Protein AF-A0AAU9JVS0-F1 (afdb_monomer)

pLDDT: mean 77.73, std 15.96, range [27.8, 97.31]

Mean predicted aligned error: 10.56 Å

Structure (mmCIF, N/CA/C/O backbone):
data_AF-A0AAU9JVS0-F1
#
_entry.id   AF-A0AAU9JVS0-F1
#
loop_
_atom_site.group_PDB
_atom_site.id
_atom_site.type_symbol
_atom_site.label_atom_id
_atom_site.label_alt_id
_atom_site.label_comp_id
_atom_site.label_asym_id
_atom_site.label_entity_id
_atom_site.label_seq_id
_atom_site.pdbx_PDB_ins_code
_atom_site.Cartn_x
_atom_site.Cartn_y
_atom_site.Cartn_z
_atom_site.occupancy
_atom_site.B_iso_or_equiv
_atom_site.auth_seq_id
_atom_site.auth_comp_id
_atom_site.auth_asym_id
_atom_site.auth_atom_id
_atom_site.pdbx_PDB_model_num
ATOM 1 N N . MET A 1 1 ? 2.902 -12.114 25.768 1.00 33.09 1 MET A N 1
ATOM 2 C CA . MET A 1 1 ? 1.489 -11.814 25.459 1.00 33.09 1 MET A CA 1
ATOM 3 C C . MET A 1 1 ? 1.251 -12.222 24.023 1.00 33.09 1 MET A C 1
ATOM 5 O O . MET A 1 1 ? 1.923 -11.705 23.144 1.00 33.09 1 MET A O 1
ATOM 9 N N . SER A 1 2 ? 0.411 -13.228 23.808 1.00 27.80 2 SER A N 1
ATOM 10 C CA . SER A 1 2 ? 0.030 -13.707 22.481 1.00 27.80 2 SER A CA 1
ATOM 11 C C . SER A 1 2 ? -0.816 -12.641 21.791 1.00 27.80 2 SER A C 1
ATOM 13 O O . SER A 1 2 ? -1.901 -12.314 22.269 1.00 27.80 2 SER A O 1
ATOM 15 N N . VAL A 1 3 ? -0.310 -12.074 20.698 1.00 36.66 3 VAL A N 1
ATOM 16 C CA . VAL A 1 3 ? -1.108 -11.210 19.829 1.00 36.66 3 VAL A CA 1
ATOM 17 C C . VAL A 1 3 ? -2.131 -12.117 19.152 1.00 36.66 3 VAL A C 1
ATOM 19 O O . VAL A 1 3 ? -1.759 -13.065 18.459 1.00 36.66 3 VAL A O 1
ATOM 22 N N . ASN A 1 4 ? -3.412 -11.899 19.448 1.00 38.16 4 ASN A N 1
ATOM 23 C CA . ASN A 1 4 ? -4.501 -12.647 18.834 1.00 38.16 4 ASN A CA 1
ATOM 24 C C . ASN A 1 4 ? -4.453 -12.404 17.327 1.00 38.16 4 ASN A C 1
ATOM 26 O O . ASN A 1 4 ? -4.648 -11.277 16.876 1.00 38.16 4 ASN A O 1
ATOM 30 N N . PHE A 1 5 ? -4.180 -13.465 16.568 1.00 41.88 5 PHE A N 1
ATOM 31 C CA . PHE A 1 5 ? -4.333 -13.469 15.122 1.00 41.88 5 PHE A CA 1
ATOM 32 C C . PHE A 1 5 ? -5.746 -12.992 14.792 1.00 41.88 5 PHE A C 1
ATOM 34 O O . PHE A 1 5 ? -6.724 -13.593 15.239 1.00 41.88 5 PHE A O 1
ATOM 41 N N . VAL A 1 6 ? -5.844 -11.895 14.040 1.00 46.47 6 VAL A N 1
ATOM 42 C CA . VAL A 1 6 ? -7.119 -11.430 13.494 1.00 46.47 6 VAL A CA 1
ATOM 43 C C . VAL A 1 6 ? -7.736 -12.576 12.682 1.00 46.47 6 VAL A C 1
ATOM 45 O O . VAL A 1 6 ? -7.073 -13.192 11.847 1.00 46.47 6 VAL A O 1
ATOM 48 N N . ASP A 1 7 ? -8.980 -12.883 13.046 1.00 46.09 7 ASP A N 1
ATOM 49 C CA . ASP A 1 7 ? -9.812 -14.022 12.659 1.00 46.09 7 ASP A CA 1
ATOM 50 C C . ASP A 1 7 ? -9.890 -14.237 11.131 1.00 46.09 7 ASP A C 1
ATOM 52 O O . ASP A 1 7 ? -9.731 -13.310 10.340 1.00 46.09 7 ASP A O 1
ATOM 56 N N . LYS A 1 8 ? -10.202 -15.465 10.697 1.00 40.47 8 LYS A N 1
ATOM 57 C CA . LYS A 1 8 ? -10.473 -15.828 9.292 1.00 40.47 8 LYS A CA 1
ATOM 58 C C . LYS A 1 8 ? -11.662 -15.064 8.681 1.00 40.47 8 LYS A C 1
ATOM 60 O O . LYS A 1 8 ? -11.787 -15.058 7.461 1.00 40.47 8 LYS A O 1
ATOM 65 N N . ASN A 1 9 ? -12.471 -14.392 9.504 1.00 50.53 9 ASN A N 1
ATOM 66 C CA . ASN A 1 9 ? -13.517 -13.437 9.108 1.00 50.53 9 ASN A CA 1
ATOM 67 C C . ASN A 1 9 ? -13.119 -11.967 9.376 1.00 50.53 9 ASN A C 1
ATOM 69 O O . ASN A 1 9 ? -13.992 -11.143 9.622 1.00 50.53 9 ASN A O 1
ATOM 73 N N . GLY A 1 10 ? -11.813 -11.678 9.417 1.00 63.66 10 GLY A N 1
ATOM 74 C CA . GLY A 1 10 ? -11.197 -10.480 9.995 1.00 63.66 10 GLY A CA 1
ATOM 75 C C . GLY A 1 10 ? -11.800 -9.130 9.609 1.00 63.66 10 GLY A C 1
ATOM 76 O O . GLY A 1 10 ? -12.460 -8.988 8.584 1.00 63.66 10 GLY A O 1
ATOM 77 N N . MET A 1 11 ? -11.521 -8.123 10.442 1.00 75.00 11 MET A N 1
ATOM 78 C CA . MET A 1 11 ? -11.974 -6.748 10.224 1.00 75.00 11 MET A CA 1
ATOM 79 C C . MET A 1 11 ? -11.565 -6.235 8.833 1.00 75.00 11 MET A C 1
ATOM 81 O O . MET A 1 11 ? -10.453 -6.507 8.361 1.00 75.00 11 MET A O 1
ATOM 85 N N . ASN A 1 12 ? -12.460 -5.492 8.185 1.00 77.56 12 ASN A N 1
ATOM 86 C CA . ASN A 1 12 ? -12.179 -4.772 6.943 1.00 77.56 1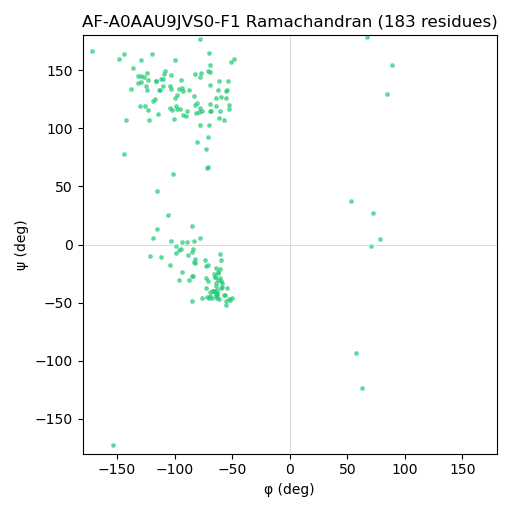2 ASN A CA 1
ATOM 87 C C . ASN A 1 12 ? -11.395 -3.468 7.215 1.00 77.56 12 ASN A C 1
ATOM 89 O O . ASN A 1 12 ? -11.109 -3.131 8.366 1.00 77.56 12 ASN A O 1
ATOM 93 N N . HIS A 1 13 ? -11.004 -2.740 6.163 1.00 78.94 13 HIS A N 1
ATOM 94 C CA . HIS A 1 13 ? -10.170 -1.543 6.321 1.00 78.94 13 HIS A CA 1
ATOM 95 C C . HIS A 1 13 ? -10.880 -0.443 7.117 1.00 78.94 13 HIS A C 1
ATOM 97 O O . HIS A 1 13 ? -10.249 0.114 8.013 1.00 78.94 13 HIS A O 1
ATOM 103 N N . ILE A 1 14 ? -12.164 -0.163 6.855 1.00 80.75 14 ILE A N 1
ATOM 104 C CA . ILE A 1 14 ? -12.955 0.782 7.665 1.00 80.75 14 ILE A CA 1
ATOM 105 C C . ILE A 1 14 ? -12.945 0.392 9.138 1.00 80.75 14 ILE A C 1
ATOM 107 O O . ILE A 1 14 ? -12.588 1.220 9.969 1.00 80.75 14 ILE A O 1
ATOM 111 N N . GLU A 1 15 ? -13.272 -0.855 9.473 1.00 84.62 15 GLU A N 1
ATOM 112 C CA . GLU A 1 15 ? -13.327 -1.309 10.868 1.00 84.62 15 GLU A CA 1
ATOM 113 C C . GLU A 1 15 ? -11.965 -1.149 11.562 1.00 84.62 15 GLU A C 1
ATOM 115 O O . GLU A 1 15 ? -11.883 -0.753 12.727 1.00 84.62 15 GLU A O 1
ATOM 120 N N . ILE A 1 16 ? -10.872 -1.399 10.833 1.00 87.56 16 ILE A N 1
ATOM 121 C CA . ILE A 1 16 ? -9.511 -1.194 11.337 1.00 87.56 16 ILE A CA 1
ATOM 122 C C . ILE A 1 16 ? -9.204 0.298 11.512 1.00 87.56 16 ILE A C 1
ATOM 124 O O . ILE A 1 16 ? -8.651 0.673 12.544 1.00 87.56 16 ILE A O 1
ATOM 128 N N . ILE A 1 17 ? -9.565 1.160 10.558 1.00 87.25 17 ILE A N 1
ATOM 129 C CA . ILE A 1 17 ? -9.366 2.616 10.654 1.00 87.25 17 ILE A CA 1
ATOM 130 C C . ILE A 1 17 ? -10.173 3.190 11.822 1.00 87.25 17 ILE A C 1
ATOM 132 O O . ILE A 1 17 ? -9.632 3.940 12.633 1.00 87.25 17 ILE A O 1
ATOM 136 N N . GLU A 1 18 ? -11.439 2.803 11.967 1.00 88.19 18 GLU A N 1
ATOM 137 C CA . GLU A 1 18 ? -12.287 3.199 13.094 1.00 88.19 18 GLU A CA 1
ATOM 138 C C . GLU A 1 18 ? -11.656 2.791 14.425 1.00 88.19 18 GLU A C 1
ATOM 140 O O . GLU A 1 18 ? -11.601 3.591 15.363 1.00 88.19 18 GLU A O 1
ATOM 145 N N . LYS A 1 19 ? -11.109 1.573 14.500 1.00 91.44 19 LYS A N 1
ATOM 146 C CA . LYS A 1 19 ? -10.379 1.094 15.675 1.00 91.44 19 LYS A CA 1
ATOM 147 C C . LYS A 1 19 ? -9.105 1.906 15.930 1.00 91.44 19 LYS A C 1
ATOM 149 O O . LYS A 1 19 ? -8.868 2.291 17.074 1.00 91.44 19 LYS A O 1
ATOM 154 N N . ILE A 1 20 ? -8.316 2.210 14.895 1.00 92.12 20 ILE A N 1
ATOM 155 C CA . ILE A 1 20 ? -7.115 3.059 14.987 1.00 92.12 20 ILE A CA 1
ATOM 156 C C . ILE A 1 20 ? -7.461 4.417 15.594 1.00 92.12 20 ILE A C 1
ATOM 158 O O . ILE A 1 20 ? -6.794 4.850 16.533 1.00 92.12 20 ILE A O 1
ATOM 162 N N . LEU A 1 21 ? -8.517 5.061 15.098 1.00 91.44 21 LEU A N 1
ATOM 163 C CA . LEU A 1 21 ? -8.958 6.372 15.569 1.00 91.44 21 LEU A CA 1
ATOM 164 C C . LEU A 1 21 ? -9.499 6.308 17.002 1.00 91.44 21 LEU A C 1
ATOM 166 O O . LEU A 1 21 ? -9.124 7.125 17.841 1.00 91.44 21 LEU A O 1
ATOM 170 N N . LYS A 1 22 ? -10.348 5.318 17.299 1.00 94.94 22 LYS A N 1
ATOM 171 C CA . LYS A 1 22 ? -10.998 5.155 18.607 1.00 94.94 22 LYS A CA 1
ATOM 172 C C . LYS A 1 22 ? -10.012 4.809 19.720 1.00 94.94 22 LYS A C 1
ATOM 174 O O . LYS A 1 22 ? -10.155 5.297 20.837 1.00 94.94 22 LYS A O 1
ATOM 179 N N . GLU A 1 23 ? -9.041 3.949 19.432 1.00 95.62 23 GLU A N 1
ATOM 180 C CA . GLU A 1 23 ? -8.084 3.429 20.417 1.00 95.62 23 GLU A CA 1
ATOM 181 C C . GLU A 1 23 ? -6.698 4.090 20.308 1.00 95.62 23 GLU A C 1
ATOM 183 O O . GLU A 1 23 ? -5.785 3.732 21.050 1.00 95.62 23 GLU A O 1
ATOM 188 N N . ASN A 1 24 ? -6.536 5.077 19.417 1.00 94.38 24 ASN A N 1
ATOM 189 C CA . ASN A 1 24 ? -5.280 5.790 19.154 1.00 94.38 24 ASN A CA 1
ATOM 190 C C . ASN A 1 24 ? -4.099 4.847 18.829 1.00 94.38 24 ASN A C 1
ATOM 192 O O . ASN A 1 24 ? -2.953 5.078 19.234 1.00 94.38 24 ASN A O 1
ATOM 196 N N . LEU A 1 25 ? -4.385 3.767 18.097 1.00 96.19 25 LEU A N 1
ATOM 197 C CA . LEU A 1 25 ? -3.404 2.738 17.749 1.00 96.19 25 LEU A CA 1
ATOM 198 C C . LEU A 1 25 ? -2.397 3.275 16.729 1.00 96.19 25 LEU A C 1
ATOM 200 O O . LEU A 1 25 ? -2.717 4.126 15.902 1.00 96.19 25 LEU A O 1
ATOM 204 N N . LYS A 1 26 ? -1.162 2.769 16.769 1.00 97.31 26 LYS A N 1
ATOM 205 C CA . LYS A 1 26 ? -0.111 3.126 15.800 1.00 97.31 26 LYS A CA 1
ATOM 206 C C . LYS A 1 26 ? 0.026 2.029 14.761 1.00 97.31 26 LYS A C 1
ATOM 208 O O . LYS A 1 26 ? 1.058 1.372 14.669 1.00 97.31 26 LYS A O 1
ATOM 213 N N . TRP A 1 27 ? -1.062 1.792 14.039 1.00 96.75 27 TRP A N 1
ATOM 214 C CA . TRP A 1 27 ? -1.117 0.760 13.016 1.00 96.75 27 TRP A CA 1
ATOM 215 C C . TRP A 1 27 ? -1.023 1.362 11.619 1.00 96.75 27 TRP A C 1
ATOM 217 O O . TRP A 1 27 ? -1.518 2.459 11.360 1.00 96.75 27 TRP A O 1
ATOM 227 N N . VAL A 1 28 ? -0.388 0.616 10.726 1.00 94.12 28 VAL A N 1
ATOM 228 C CA . VAL A 1 28 ? -0.281 0.909 9.295 1.00 94.12 28 VAL A CA 1
ATOM 229 C C . VAL A 1 28 ? -0.699 -0.326 8.503 1.00 94.12 28 VAL A C 1
ATOM 231 O O . VAL A 1 28 ? -0.660 -1.448 9.019 1.00 94.12 28 VAL A O 1
ATOM 234 N N . PHE A 1 29 ? -1.075 -0.134 7.245 1.00 90.94 29 PHE A N 1
ATOM 235 C CA . PHE A 1 29 ? -1.376 -1.230 6.333 1.00 90.94 29 PHE A CA 1
ATOM 236 C C . PHE A 1 29 ? -0.140 -1.598 5.511 1.00 90.94 29 PHE A C 1
ATOM 238 O O . PHE A 1 29 ? 0.628 -0.735 5.085 1.00 90.94 29 PHE A O 1
ATOM 245 N N . PHE A 1 30 ? 0.055 -2.889 5.269 1.00 88.12 30 PHE A N 1
ATOM 246 C CA . PHE A 1 30 ? 1.053 -3.376 4.325 1.00 88.12 30 PHE A CA 1
ATOM 247 C C . PHE A 1 30 ? 0.503 -4.584 3.570 1.00 88.12 30 PHE A C 1
ATOM 249 O O . PHE A 1 30 ? 0.380 -5.675 4.129 1.00 88.12 30 PHE A O 1
ATOM 256 N N . ASP A 1 31 ? 0.174 -4.377 2.295 1.00 81.69 31 ASP A N 1
ATOM 257 C CA . ASP A 1 31 ? -0.482 -5.351 1.421 1.00 81.69 31 ASP A CA 1
ATOM 258 C C . ASP A 1 31 ? -1.831 -5.854 1.959 1.00 81.69 31 ASP A C 1
ATOM 260 O O . ASP A 1 31 ? -2.878 -5.285 1.664 1.00 81.69 31 ASP A O 1
ATOM 264 N N . GLU A 1 32 ? -1.823 -6.971 2.680 1.00 80.50 32 GLU A N 1
ATOM 265 C CA . GLU A 1 32 ? -3.000 -7.598 3.292 1.00 80.50 32 GLU A CA 1
ATOM 266 C C . GLU A 1 32 ? -2.882 -7.667 4.818 1.00 80.50 32 GLU A C 1
ATOM 268 O O . GLU A 1 32 ? -3.727 -8.264 5.481 1.00 80.50 32 GLU A O 1
ATOM 273 N N . PHE A 1 33 ? -1.830 -7.071 5.376 1.00 87.88 33 PHE A N 1
ATOM 274 C CA . PHE A 1 33 ? -1.503 -7.125 6.789 1.00 87.88 33 PHE A CA 1
ATOM 275 C C . PHE A 1 33 ? -1.745 -5.786 7.476 1.00 87.88 33 PHE A C 1
ATOM 277 O O . PHE A 1 33 ? -1.568 -4.713 6.897 1.00 87.88 33 PHE A O 1
ATOM 284 N N . VAL A 1 34 ? -2.090 -5.883 8.754 1.00 92.50 34 VAL A N 1
ATOM 285 C CA . VAL A 1 34 ? -2.080 -4.778 9.709 1.00 92.50 34 VAL A CA 1
ATOM 286 C C . VAL A 1 34 ? -0.796 -4.890 10.514 1.00 92.50 34 VAL A C 1
ATOM 288 O O . VAL A 1 34 ? -0.506 -5.946 11.083 1.00 92.50 34 VAL A O 1
ATOM 291 N N . VAL A 1 35 ? -0.023 -3.812 10.547 1.00 95.06 35 VAL A N 1
ATOM 292 C CA . VAL A 1 35 ? 1.300 -3.766 11.170 1.00 95.06 35 VAL A CA 1
ATOM 293 C C . VAL A 1 35 ? 1.277 -2.765 12.316 1.00 95.06 35 VAL A C 1
ATOM 295 O O . VAL A 1 35 ? 0.941 -1.602 12.106 1.00 95.06 35 VAL A O 1
ATOM 298 N N . ASP A 1 36 ? 1.655 -3.199 13.517 1.00 96.62 36 ASP A N 1
ATOM 299 C CA . ASP A 1 36 ? 1.793 -2.315 14.673 1.00 96.62 36 ASP A CA 1
ATOM 300 C C . ASP A 1 36 ? 3.212 -1.757 14.748 1.00 96.62 36 ASP A C 1
ATOM 302 O O . ASP A 1 36 ? 4.179 -2.472 15.019 1.00 96.62 36 ASP A O 1
ATOM 306 N N . VAL A 1 37 ? 3.338 -0.455 14.502 1.00 96.62 37 VAL A N 1
ATOM 307 C CA . VAL A 1 37 ? 4.631 0.228 14.506 1.00 96.62 37 VAL A CA 1
ATOM 308 C C . VAL A 1 37 ? 4.954 0.880 15.845 1.00 96.62 37 VAL A C 1
ATOM 310 O O . VAL A 1 37 ? 6.067 1.380 15.990 1.00 96.62 37 VAL A O 1
ATOM 313 N N . SER A 1 38 ? 4.052 0.858 16.837 1.00 96.12 38 SER A N 1
ATOM 314 C CA . SER A 1 38 ? 4.212 1.569 18.120 1.00 96.12 38 SER A CA 1
ATOM 315 C C . SER A 1 38 ? 5.546 1.265 18.812 1.00 96.12 38 SER A C 1
ATOM 317 O O . SER A 1 38 ? 6.276 2.185 19.180 1.00 96.12 38 SER A O 1
ATOM 319 N N . GLY A 1 39 ? 5.910 -0.017 18.917 1.00 94.88 39 GLY A N 1
ATOM 320 C CA . GLY A 1 39 ? 7.168 -0.467 19.526 1.00 94.88 39 GLY A CA 1
ATOM 321 C C . GLY A 1 39 ? 8.417 -0.215 18.674 1.00 94.88 39 GLY A C 1
ATOM 322 O O . GLY A 1 39 ? 9.539 -0.318 19.170 1.00 94.88 39 GLY A O 1
ATOM 323 N N . PHE A 1 40 ? 8.246 0.126 17.395 1.00 95.50 40 PHE A N 1
ATOM 324 C CA . PH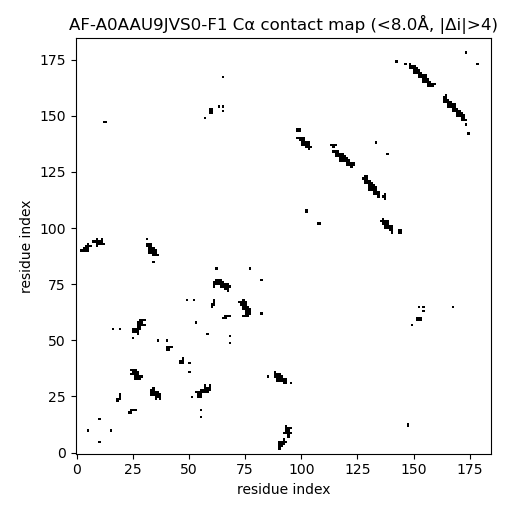E A 1 40 ? 9.343 0.357 16.460 1.00 95.50 40 PHE A CA 1
ATOM 325 C C . PHE A 1 40 ? 9.596 1.844 16.172 1.00 95.50 40 PHE A C 1
ATOM 327 O O . PHE A 1 40 ? 10.690 2.182 15.729 1.00 95.50 40 PHE A O 1
ATOM 334 N N . MET A 1 41 ? 8.649 2.745 16.468 1.00 95.31 41 MET A N 1
ATOM 335 C CA . MET A 1 41 ? 8.720 4.149 16.031 1.00 95.31 41 MET A CA 1
ATOM 336 C C . MET A 1 41 ? 10.036 4.847 16.402 1.00 95.31 41 MET A C 1
ATOM 338 O O . MET A 1 41 ? 10.658 5.473 15.550 1.00 95.31 41 MET A O 1
ATOM 342 N N . GLN A 1 42 ? 10.491 4.697 17.648 1.00 94.12 42 GLN A N 1
ATOM 343 C CA . GLN A 1 42 ? 11.727 5.327 18.142 1.00 94.12 42 GLN A CA 1
ATOM 344 C C . GLN A 1 42 ? 13.010 4.684 17.596 1.00 94.12 42 GLN A C 1
ATOM 346 O O . GLN A 1 42 ? 14.073 5.294 17.640 1.00 94.12 42 GLN A O 1
ATOM 351 N N . ASN A 1 43 ? 12.907 3.460 17.079 1.00 94.50 43 ASN A N 1
ATOM 352 C CA . ASN A 1 43 ? 14.022 2.695 16.525 1.00 94.50 43 ASN A CA 1
ATOM 353 C C . ASN A 1 43 ? 14.082 2.782 14.994 1.00 94.50 43 ASN A C 1
ATOM 355 O O . ASN A 1 43 ? 14.974 2.195 14.379 1.00 94.50 43 ASN A O 1
ATOM 359 N N . HIS A 1 44 ? 13.135 3.483 14.365 1.00 94.19 44 HIS A N 1
ATOM 360 C CA . HIS A 1 44 ? 13.097 3.626 12.921 1.00 94.19 44 HIS A CA 1
ATOM 361 C C . HIS A 1 44 ? 14.261 4.511 12.438 1.00 94.19 44 HIS A C 1
ATOM 363 O O . HIS A 1 44 ? 14.319 5.685 12.809 1.00 94.19 44 HIS A O 1
ATOM 369 N N . PRO A 1 45 ? 15.162 4.013 11.563 1.00 94.00 45 PRO A N 1
ATOM 370 C CA . PRO A 1 45 ? 16.318 4.792 11.107 1.00 94.00 45 PRO A CA 1
ATOM 371 C C . PRO A 1 45 ? 15.959 6.076 10.346 1.00 94.00 45 PRO A C 1
ATOM 373 O O . PRO A 1 45 ? 16.765 6.999 10.295 1.00 94.00 45 PRO A O 1
ATOM 376 N N . GLY A 1 46 ? 14.761 6.139 9.753 1.00 89.25 46 GLY A N 1
ATOM 377 C CA . GLY A 1 46 ? 14.240 7.335 9.084 1.00 89.25 46 GLY A CA 1
ATOM 378 C C . GLY A 1 46 ? 13.577 8.348 10.026 1.00 89.25 46 GLY A C 1
ATOM 379 O O . GLY A 1 46 ? 13.035 9.336 9.543 1.00 89.25 46 GLY A O 1
ATOM 380 N N . GLY A 1 47 ? 13.587 8.101 11.340 1.00 91.56 47 GLY A N 1
ATOM 381 C CA . GLY A 1 47 ? 12.917 8.919 12.349 1.00 91.56 47 GLY A CA 1
ATOM 382 C C . GLY A 1 47 ? 11.467 8.502 12.608 1.00 91.56 47 GLY A C 1
ATOM 383 O O . GLY A 1 47 ? 10.799 7.918 11.748 1.00 91.56 47 GLY A O 1
ATOM 384 N N . ASP A 1 48 ? 10.974 8.813 13.808 1.00 93.69 48 ASP A N 1
ATOM 385 C CA . ASP A 1 48 ? 9.620 8.466 14.253 1.00 93.69 48 ASP A CA 1
ATOM 386 C C . ASP A 1 48 ? 8.541 9.288 13.531 1.00 93.69 48 ASP A C 1
ATOM 388 O O . ASP A 1 48 ? 7.456 8.773 13.264 1.00 93.69 48 ASP A O 1
ATOM 392 N N . TYR A 1 49 ? 8.861 10.533 13.161 1.00 91.44 49 TYR A N 1
ATOM 393 C CA . TYR A 1 49 ? 8.009 11.433 12.382 1.00 91.44 49 TYR A CA 1
ATOM 394 C C . TYR A 1 49 ? 7.458 10.758 11.121 1.00 91.44 49 TYR A C 1
ATOM 396 O O . TYR A 1 49 ? 6.252 10.769 10.897 1.00 91.44 49 TYR A O 1
ATOM 404 N N . MET A 1 50 ? 8.311 10.054 10.370 1.00 90.81 50 MET A N 1
ATOM 405 C CA . MET A 1 50 ? 7.906 9.348 9.148 1.00 90.81 50 MET A CA 1
ATOM 406 C C . MET A 1 50 ? 6.813 8.305 9.407 1.00 90.81 50 MET A C 1
ATOM 408 O O . MET A 1 50 ? 5.971 8.067 8.554 1.00 90.81 50 MET A O 1
ATOM 412 N N . LEU A 1 51 ? 6.810 7.670 10.579 1.00 93.81 51 LEU A N 1
ATOM 413 C CA . LEU A 1 51 ? 5.788 6.686 10.933 1.00 93.81 51 LEU A CA 1
ATOM 414 C C . LEU A 1 51 ? 4.526 7.339 11.509 1.00 93.81 51 LEU A C 1
ATOM 416 O O . LEU A 1 51 ? 3.446 6.775 11.370 1.00 93.81 51 LEU A O 1
ATOM 420 N N . ARG A 1 52 ? 4.635 8.520 12.134 1.00 93.06 52 ARG A N 1
ATOM 421 C CA . ARG A 1 52 ? 3.480 9.273 12.659 1.00 93.06 52 ARG A CA 1
ATOM 422 C C . ARG A 1 52 ? 2.564 9.773 11.548 1.00 93.06 52 ARG A C 1
ATOM 424 O O . ARG A 1 52 ? 1.352 9.697 11.709 1.00 93.06 52 ARG A O 1
ATOM 431 N N . GLU A 1 53 ? 3.141 10.237 10.444 1.00 91.56 53 GLU A N 1
ATOM 432 C CA . GLU A 1 53 ? 2.384 10.814 9.324 1.00 91.56 53 GLU A CA 1
ATOM 433 C C . GLU A 1 53 ? 1.584 9.776 8.526 1.00 91.56 53 GLU A C 1
ATOM 435 O O . GLU A 1 53 ? 0.679 10.141 7.790 1.00 91.56 53 GLU A O 1
ATOM 440 N N . VAL A 1 54 ? 1.899 8.485 8.663 1.00 92.25 54 VAL A N 1
ATOM 441 C CA . VAL A 1 54 ? 1.326 7.411 7.827 1.00 92.25 54 VAL A CA 1
ATOM 442 C C . VAL A 1 54 ? 0.470 6.425 8.617 1.00 92.25 54 VAL A C 1
ATOM 444 O O . VAL A 1 54 ? 0.154 5.342 8.124 1.00 92.25 54 VAL A O 1
ATOM 447 N N . ILE A 1 55 ? 0.105 6.763 9.856 1.00 94.94 55 ILE A N 1
ATOM 448 C CA . ILE A 1 55 ? -0.814 5.946 10.654 1.00 94.94 55 ILE A CA 1
ATOM 449 C C . ILE A 1 55 ? -2.152 5.825 9.918 1.00 94.94 55 ILE A C 1
ATOM 451 O O . ILE A 1 55 ? -2.753 6.824 9.536 1.00 94.94 55 ILE A O 1
ATOM 455 N N . GLY A 1 56 ? -2.615 4.590 9.726 1.00 90.50 56 GLY A N 1
ATOM 456 C CA . GLY A 1 56 ? -3.813 4.292 8.940 1.00 90.50 56 GLY A CA 1
ATOM 457 C C . GLY A 1 56 ? -3.619 4.317 7.417 1.00 90.50 56 GLY A C 1
ATOM 458 O O . GLY A 1 56 ? -4.595 4.129 6.698 1.00 90.50 56 GLY A O 1
ATOM 459 N N . GLU A 1 57 ? -2.397 4.502 6.902 1.00 89.06 57 GLU A N 1
ATOM 460 C CA . GLU A 1 57 ? -2.098 4.397 5.466 1.00 89.06 57 GLU A CA 1
ATOM 461 C C . GLU A 1 57 ? -1.480 3.046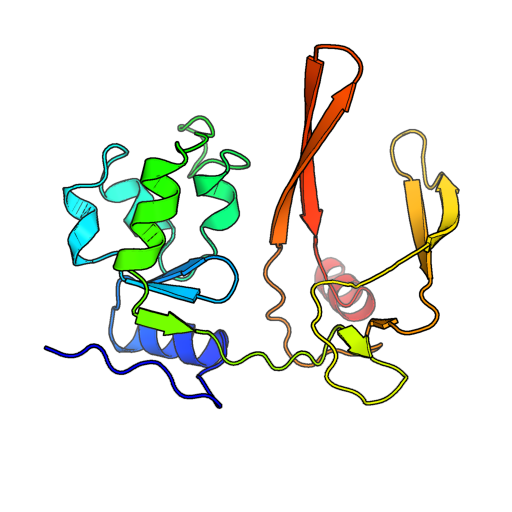 5.079 1.00 89.06 57 GLU A C 1
ATOM 463 O O . GLU A 1 57 ? -0.859 2.361 5.895 1.00 89.06 57 GLU A O 1
ATOM 468 N N . ASP A 1 58 ? -1.582 2.693 3.791 1.00 88.12 58 ASP A N 1
ATOM 469 C CA . ASP A 1 58 ? -0.751 1.649 3.183 1.00 88.12 58 ASP A CA 1
ATOM 470 C C . ASP A 1 58 ? 0.669 2.169 2.928 1.00 88.12 58 ASP A C 1
ATOM 472 O O . ASP A 1 58 ? 0.907 3.072 2.112 1.00 88.12 58 ASP A O 1
ATOM 476 N N . VAL A 1 59 ? 1.636 1.571 3.628 1.00 90.81 59 VAL A N 1
ATOM 477 C CA . VAL A 1 59 ? 3.044 1.980 3.583 1.00 90.81 59 VAL A CA 1
ATOM 478 C C . VAL A 1 59 ? 3.858 1.284 2.489 1.00 90.81 59 VAL A C 1
ATOM 480 O O . VAL A 1 59 ? 5.053 1.559 2.330 1.00 90.81 59 VAL A O 1
ATOM 483 N N . GLY A 1 60 ? 3.231 0.434 1.673 1.00 87.81 60 GLY A N 1
ATOM 484 C CA . GLY A 1 60 ? 3.842 -0.259 0.540 1.00 87.81 60 GLY A CA 1
ATOM 485 C C . GLY A 1 60 ? 4.520 0.696 -0.447 1.00 87.81 60 GLY A C 1
ATOM 486 O O . GLY A 1 60 ? 5.617 0.417 -0.948 1.00 87.81 60 GLY A O 1
ATOM 487 N N . LYS A 1 61 ? 3.929 1.874 -0.679 1.00 83.69 61 LYS A N 1
ATOM 488 C CA . LYS A 1 61 ? 4.500 2.917 -1.551 1.00 83.69 61 LYS A CA 1
ATOM 489 C C . LYS A 1 61 ? 5.801 3.504 -0.997 1.00 83.69 61 LYS A C 1
ATOM 491 O O . LYS A 1 61 ? 6.756 3.682 -1.760 1.00 83.69 61 LYS A O 1
ATOM 496 N N . TYR A 1 62 ? 5.882 3.722 0.315 1.00 88.94 62 TYR A N 1
ATOM 497 C CA . TYR A 1 62 ? 7.062 4.284 0.972 1.00 88.94 62 TYR A CA 1
ATOM 498 C C . TYR A 1 62 ? 8.173 3.242 1.106 1.00 88.94 62 TYR A C 1
ATOM 500 O O . TYR A 1 62 ? 9.310 3.491 0.709 1.00 88.94 62 TYR A O 1
ATOM 508 N N . ILE A 1 63 ? 7.857 2.021 1.556 1.00 89.19 63 ILE A N 1
ATOM 509 C CA . ILE A 1 63 ? 8.878 0.983 1.770 1.00 89.19 63 ILE A CA 1
ATOM 510 C C . ILE A 1 63 ? 9.552 0.538 0.462 1.00 89.19 63 ILE A C 1
ATOM 512 O O . ILE A 1 63 ? 10.720 0.128 0.429 1.00 89.19 63 ILE A O 1
ATOM 516 N N . ASN A 1 64 ? 8.835 0.647 -0.657 1.00 86.56 64 ASN A N 1
ATOM 517 C CA . ASN A 1 64 ? 9.372 0.351 -1.978 1.00 86.56 64 ASN A CA 1
ATOM 518 C C . ASN A 1 64 ? 10.127 1.522 -2.624 1.00 86.56 64 ASN A C 1
ATOM 520 O O . ASN A 1 64 ? 10.775 1.296 -3.653 1.00 86.56 64 ASN A O 1
ATOM 524 N N . GLY A 1 65 ? 10.110 2.708 -2.003 1.00 86.81 65 GLY A N 1
ATOM 525 C CA . GLY A 1 65 ? 10.728 3.932 -2.512 1.00 86.81 65 GLY A CA 1
ATOM 526 C C . GLY A 1 65 ? 9.981 4.534 -3.701 1.00 86.81 65 GLY A C 1
ATOM 527 O O . GLY A 1 65 ? 10.607 5.145 -4.560 1.00 86.81 65 GLY A O 1
ATOM 528 N N . CYS A 1 66 ? 8.670 4.298 -3.798 1.00 80.81 66 CYS A N 1
ATOM 529 C CA . CYS A 1 66 ? 7.829 4.828 -4.876 1.00 80.81 66 CYS A CA 1
ATOM 530 C C . CYS A 1 66 ? 7.358 6.254 -4.580 1.00 80.81 66 CYS A C 1
ATOM 532 O O . CYS A 1 66 ? 7.047 7.003 -5.499 1.00 80.81 66 CYS A O 1
ATOM 534 N N . SER A 1 67 ? 7.266 6.599 -3.297 1.00 83.81 67 SER A N 1
ATOM 535 C CA . SER A 1 67 ? 6.774 7.879 -2.805 1.00 83.81 67 SER A CA 1
ATOM 536 C C . SER A 1 67 ? 7.564 8.293 -1.561 1.00 83.81 67 SER A C 1
ATOM 538 O O . SER A 1 67 ? 8.268 7.473 -0.960 1.00 83.81 67 SER A O 1
ATOM 540 N N . SER A 1 68 ? 7.457 9.565 -1.204 1.00 85.06 68 SER A N 1
ATOM 541 C CA . SER A 1 68 ? 8.028 10.173 -0.008 1.00 85.06 68 SER A CA 1
ATOM 542 C C . SER A 1 68 ? 6.930 10.763 0.866 1.00 85.06 68 SER A C 1
ATOM 544 O O . SER A 1 68 ? 5.801 10.956 0.422 1.00 85.06 68 SER A O 1
ATOM 546 N N . ILE A 1 69 ? 7.278 11.036 2.120 1.00 83.19 69 ILE A N 1
ATOM 547 C CA . ILE A 1 69 ? 6.399 11.716 3.067 1.00 83.19 69 ILE A CA 1
ATOM 548 C C . ILE A 1 69 ? 6.753 13.200 3.028 1.00 83.19 69 ILE A C 1
ATOM 550 O O . ILE A 1 69 ? 7.884 13.575 3.345 1.00 83.19 69 ILE A O 1
ATOM 554 N N . GLY A 1 70 ? 5.788 14.019 2.611 1.00 77.69 70 GLY A N 1
ATOM 555 C CA . GLY A 1 70 ? 5.963 15.457 2.423 1.00 77.69 70 GLY A CA 1
ATOM 556 C C . GLY A 1 70 ? 6.914 15.836 1.280 1.00 77.69 70 GLY A C 1
ATOM 557 O O . GLY A 1 70 ? 7.516 14.991 0.612 1.00 77.69 70 GLY A O 1
ATOM 558 N N . ASP A 1 71 ? 7.065 17.145 1.081 1.00 74.12 71 ASP A N 1
ATOM 559 C CA . ASP A 1 71 ? 7.809 17.717 -0.051 1.00 74.12 71 ASP A CA 1
ATOM 560 C C . ASP A 1 71 ? 9.332 17.774 0.173 1.00 74.12 71 ASP A C 1
ATOM 562 O O . ASP A 1 71 ? 10.098 18.014 -0.759 1.00 74.12 71 ASP A O 1
ATOM 566 N N . GLY A 1 72 ? 9.791 17.560 1.411 1.00 77.31 72 GLY A N 1
ATOM 567 C CA . GLY A 1 72 ? 11.195 17.730 1.810 1.00 77.31 72 GLY A CA 1
ATOM 568 C C . GLY A 1 72 ? 12.025 16.446 1.877 1.00 77.31 72 GLY A C 1
ATOM 569 O O . GLY A 1 72 ? 13.236 16.515 2.083 1.00 77.31 72 GLY A O 1
ATOM 570 N N . VAL A 1 73 ? 11.402 15.275 1.728 1.00 83.31 73 VAL A N 1
ATOM 571 C CA . VAL A 1 73 ? 12.078 13.978 1.861 1.00 83.31 73 VAL A CA 1
ATOM 572 C C . VAL A 1 73 ? 12.113 13.290 0.506 1.00 83.31 73 VAL A C 1
ATOM 574 O O . VAL A 1 73 ? 11.104 13.211 -0.184 1.00 83.31 73 VAL A O 1
ATOM 577 N N . LEU A 1 74 ? 13.271 12.767 0.107 1.00 87.44 74 LEU A N 1
ATOM 578 C CA . LEU A 1 74 ? 13.368 11.981 -1.122 1.00 87.44 74 LEU A CA 1
ATOM 579 C C . LEU A 1 74 ? 12.829 10.558 -0.899 1.00 87.44 74 LEU A C 1
ATOM 581 O O . LEU A 1 74 ? 13.058 9.980 0.167 1.00 87.44 74 LEU A O 1
ATOM 585 N N . PRO A 1 75 ? 12.165 9.944 -1.898 1.00 88.12 75 PRO A N 1
ATOM 586 C CA . PRO A 1 75 ? 11.731 8.556 -1.804 1.00 88.12 75 PRO A CA 1
ATOM 587 C C . PRO A 1 75 ? 12.898 7.615 -1.488 1.00 88.12 75 PRO A C 1
ATOM 589 O O . PRO A 1 75 ? 13.941 7.654 -2.145 1.00 88.12 75 PRO A O 1
ATOM 592 N N . TYR A 1 76 ? 12.711 6.730 -0.506 1.00 89.06 76 TYR A N 1
ATOM 593 C CA . TYR A 1 76 ? 13.750 5.802 -0.059 1.00 89.06 76 TYR A CA 1
ATOM 594 C C . TYR A 1 76 ? 13.300 4.342 -0.149 1.00 89.06 76 TYR A C 1
ATOM 596 O O . TYR A 1 76 ? 12.384 3.887 0.537 1.00 89.06 76 TYR A O 1
ATOM 604 N N . GLY A 1 77 ? 13.974 3.573 -1.003 1.00 90.12 77 GLY A N 1
ATOM 605 C CA . GLY A 1 77 ? 13.712 2.147 -1.158 1.00 90.12 77 GLY A CA 1
ATOM 606 C C . GLY A 1 77 ? 14.398 1.324 -0.073 1.00 90.12 77 GLY A C 1
ATOM 607 O O . GLY A 1 77 ? 15.617 1.173 -0.092 1.00 90.12 77 GLY A O 1
ATOM 608 N N . HIS A 1 78 ? 13.617 0.702 0.807 1.00 92.25 78 HIS A N 1
ATOM 609 C CA . HIS A 1 78 ? 14.152 -0.095 1.907 1.00 92.25 78 HIS A CA 1
ATOM 610 C C . HIS A 1 78 ? 14.831 -1.392 1.428 1.00 92.25 78 HIS A C 1
ATOM 612 O O . HIS A 1 78 ? 14.517 -1.951 0.363 1.00 92.25 78 HIS A O 1
ATOM 618 N N . THR A 1 79 ? 15.768 -1.899 2.235 1.00 93.19 79 THR A N 1
ATOM 619 C CA . THR A 1 79 ? 16.444 -3.185 2.005 1.00 93.19 79 THR A CA 1
ATOM 620 C C . THR A 1 79 ? 15.484 -4.358 2.215 1.00 93.19 79 THR A C 1
ATOM 622 O O . THR A 1 79 ? 14.412 -4.209 2.799 1.00 93.19 79 THR A O 1
ATOM 625 N N . GLN A 1 80 ? 15.856 -5.556 1.750 1.00 89.12 80 GLN A N 1
ATOM 626 C CA . GLN A 1 80 ? 15.032 -6.742 2.007 1.00 89.12 80 GLN A CA 1
ATOM 627 C C . GLN A 1 80 ? 14.948 -7.073 3.503 1.00 89.12 80 GLN A C 1
ATOM 629 O O . GLN A 1 80 ? 13.901 -7.506 3.964 1.00 89.12 80 GLN A O 1
ATOM 634 N N . ILE A 1 81 ? 16.009 -6.803 4.267 1.00 91.19 81 ILE A N 1
ATOM 635 C CA . ILE A 1 81 ? 16.026 -6.993 5.724 1.00 91.19 81 ILE A CA 1
ATOM 636 C C . ILE A 1 81 ? 14.975 -6.097 6.388 1.00 91.19 81 ILE A C 1
ATOM 638 O O . ILE A 1 81 ? 14.176 -6.580 7.182 1.00 91.19 81 ILE A O 1
ATOM 642 N N . ALA A 1 82 ? 14.918 -4.818 6.007 1.00 91.12 82 ALA A N 1
ATOM 643 C CA . ALA A 1 82 ? 13.910 -3.897 6.522 1.00 91.12 82 ALA A CA 1
ATOM 644 C C . ALA A 1 82 ? 12.479 -4.303 6.123 1.00 91.12 82 ALA A C 1
ATOM 646 O O . ALA A 1 82 ? 11.570 -4.185 6.934 1.00 91.12 82 ALA A O 1
ATOM 647 N N . ARG A 1 83 ? 12.271 -4.854 4.916 1.00 90.62 83 ARG A N 1
ATOM 648 C CA . ARG A 1 83 ? 10.966 -5.433 4.537 1.00 90.62 83 ARG A CA 1
ATOM 649 C C . ARG A 1 83 ? 10.598 -6.632 5.403 1.00 90.62 83 ARG A C 1
ATOM 651 O O . ARG A 1 83 ? 9.464 -6.733 5.845 1.00 90.62 83 ARG A O 1
ATOM 658 N N . ASN A 1 84 ? 11.554 -7.516 5.675 1.00 90.12 84 ASN A N 1
ATOM 659 C CA . ASN A 1 84 ? 11.316 -8.691 6.509 1.00 90.12 84 ASN A CA 1
ATOM 660 C C . ASN A 1 84 ? 10.989 -8.313 7.962 1.00 90.12 84 ASN A C 1
ATOM 662 O O . ASN A 1 84 ? 10.300 -9.073 8.635 1.00 90.12 84 ASN A O 1
ATOM 666 N N . LEU A 1 85 ? 11.438 -7.143 8.436 1.00 91.62 85 LEU A N 1
ATOM 667 C CA . LEU A 1 85 ? 11.077 -6.622 9.754 1.00 91.62 85 LEU A CA 1
ATOM 668 C C . LEU A 1 85 ? 9.568 -6.373 9.885 1.00 91.62 85 LEU A C 1
ATOM 670 O O . LEU A 1 85 ? 9.023 -6.544 10.967 1.00 91.62 85 LEU A O 1
ATOM 674 N N . LEU A 1 86 ? 8.865 -6.040 8.798 1.00 90.44 86 LEU A N 1
ATOM 675 C CA . LEU A 1 86 ? 7.411 -5.878 8.860 1.00 90.44 86 LEU A CA 1
ATOM 676 C C . LEU A 1 86 ? 6.719 -7.155 9.336 1.00 90.44 86 LEU A C 1
ATOM 678 O O . LEU A 1 86 ? 5.782 -7.067 10.117 1.00 90.44 86 LEU A O 1
ATOM 682 N N . ASN A 1 87 ? 7.227 -8.329 8.946 1.00 88.56 87 ASN A N 1
ATOM 683 C CA . ASN A 1 87 ? 6.630 -9.618 9.300 1.00 88.56 87 ASN A CA 1
ATOM 684 C C . ASN A 1 87 ? 6.563 -9.845 10.816 1.00 88.56 87 ASN A C 1
ATOM 686 O O . ASN A 1 87 ? 5.643 -10.507 11.283 1.00 88.56 87 ASN A O 1
ATOM 690 N N . ILE A 1 88 ? 7.519 -9.307 11.585 1.00 92.06 88 ILE A N 1
ATOM 691 C CA . ILE A 1 88 ? 7.516 -9.440 13.051 1.00 92.06 88 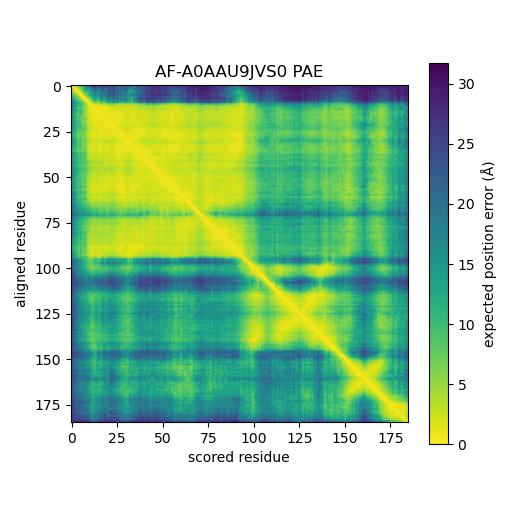ILE A CA 1
ATOM 692 C C . ILE A 1 88 ? 6.622 -8.404 13.743 1.00 92.06 88 ILE A C 1
ATOM 694 O O . ILE A 1 88 ? 6.317 -8.555 14.921 1.00 92.06 88 ILE A O 1
ATOM 698 N N . LEU A 1 89 ? 6.225 -7.354 13.021 1.00 94.44 89 LEU A N 1
ATOM 699 C CA . LEU A 1 89 ? 5.344 -6.287 13.495 1.00 94.44 89 LEU A CA 1
ATOM 700 C C . LEU A 1 89 ? 3.876 -6.530 13.095 1.00 94.44 89 LEU A C 1
ATOM 702 O O . LEU A 1 89 ? 2.999 -5.754 13.470 1.00 94.44 89 LEU A O 1
ATOM 706 N N . VAL A 1 90 ? 3.593 -7.585 12.321 1.00 93.88 90 VAL A N 1
ATOM 707 C CA . VAL A 1 90 ? 2.230 -7.945 11.913 1.00 93.88 90 VAL A CA 1
ATOM 708 C C . VAL A 1 90 ? 1.400 -8.311 13.138 1.00 93.88 90 VAL A C 1
ATOM 710 O O . VAL A 1 90 ? 1.751 -9.210 13.901 1.00 93.88 90 VAL A O 1
ATOM 713 N N . VAL A 1 91 ? 0.254 -7.650 13.278 1.00 92.12 91 VAL A N 1
ATOM 714 C CA . VAL A 1 91 ? -0.737 -7.922 14.331 1.00 92.12 91 VAL A CA 1
ATOM 715 C C . VAL A 1 91 ? -2.028 -8.520 13.786 1.00 92.12 91 VAL A C 1
ATOM 717 O O . VAL A 1 91 ? -2.857 -9.008 14.550 1.00 92.12 91 VAL A O 1
ATOM 720 N N . GLY A 1 92 ? -2.204 -8.531 12.465 1.00 87.88 92 GLY A N 1
ATOM 721 C CA . GLY A 1 92 ? -3.385 -9.107 11.843 1.00 87.88 92 GLY A CA 1
ATOM 722 C C . GLY A 1 92 ? -3.302 -9.186 10.330 1.00 87.88 92 GLY A C 1
ATOM 723 O O . GLY A 1 92 ? -2.452 -8.558 9.699 1.00 87.88 92 GLY A O 1
ATOM 724 N N . LYS A 1 93 ? -4.227 -9.950 9.754 1.00 85.06 93 LYS A N 1
ATOM 725 C CA . LYS A 1 93 ? -4.523 -9.957 8.323 1.00 85.06 93 LYS A CA 1
ATOM 726 C C . LYS A 1 93 ? -5.899 -9.328 8.123 1.00 85.06 93 LYS A C 1
ATOM 728 O O . LYS A 1 93 ? -6.817 -9.602 8.893 1.00 85.06 93 LYS A O 1
ATOM 733 N N . ILE A 1 94 ? -6.021 -8.470 7.122 1.00 79.88 94 ILE A N 1
ATOM 734 C CA . ILE A 1 94 ? -7.270 -7.794 6.777 1.00 79.88 94 ILE A CA 1
ATOM 735 C C . ILE A 1 94 ? -8.237 -8.833 6.211 1.00 79.88 94 ILE A C 1
ATOM 737 O O . ILE A 1 94 ? -7.837 -9.685 5.407 1.00 79.88 94 ILE A O 1
ATOM 741 N N . GLY A 1 95 ? -9.508 -8.766 6.612 1.00 71.06 95 GLY A N 1
ATOM 742 C CA . GLY A 1 95 ? -10.549 -9.600 6.025 1.00 71.06 95 GLY A CA 1
ATOM 743 C C . GLY A 1 95 ? -10.683 -9.307 4.536 1.00 71.06 95 GLY A C 1
ATOM 744 O O . GLY A 1 95 ? -11.154 -8.241 4.140 1.00 71.06 95 GLY A O 1
ATOM 745 N N . GLN A 1 96 ? -10.258 -10.243 3.686 1.00 62.97 96 GLN A N 1
ATOM 746 C CA . GLN A 1 96 ? -10.452 -10.115 2.247 1.00 62.97 96 GLN A CA 1
ATOM 747 C C . GLN A 1 96 ? -11.892 -10.469 1.898 1.00 62.97 96 GLN A C 1
ATOM 749 O O . GLN A 1 96 ? -12.248 -11.638 1.760 1.00 62.97 96 GLN A O 1
ATOM 754 N N . THR A 1 97 ? -12.703 -9.449 1.644 1.00 57.19 97 THR A N 1
ATOM 755 C CA . THR A 1 97 ? -13.789 -9.614 0.684 1.00 57.19 97 THR A CA 1
ATOM 756 C C . THR A 1 97 ? -13.158 -9.456 -0.701 1.00 57.19 97 THR A C 1
ATOM 758 O O . THR A 1 97 ? -13.038 -8.358 -1.229 1.00 57.19 97 THR A O 1
ATOM 761 N N . ASN A 1 98 ? -12.659 -10.550 -1.296 1.00 59.44 98 ASN A N 1
ATOM 762 C CA . ASN A 1 98 ? -12.252 -10.549 -2.712 1.00 59.44 98 ASN A CA 1
ATOM 763 C C . ASN A 1 98 ? -13.508 -10.496 -3.587 1.00 59.44 98 ASN A C 1
ATOM 765 O O . ASN A 1 98 ? -13.879 -11.445 -4.271 1.00 59.44 98 ASN A O 1
ATOM 769 N N . ASP A 1 99 ? -14.213 -9.379 -3.490 1.00 63.53 99 ASP A N 1
ATOM 770 C CA . ASP A 1 99 ? -15.437 -9.114 -4.213 1.00 63.53 99 ASP A CA 1
ATOM 771 C C . ASP A 1 99 ? -15.123 -8.354 -5.517 1.00 63.53 99 ASP A C 1
ATOM 773 O O . ASP A 1 99 ? -15.857 -8.493 -6.490 1.00 63.53 99 ASP A O 1
ATOM 777 N N . TYR A 1 100 ? -13.989 -7.644 -5.583 1.00 70.62 100 TYR A N 1
ATOM 778 C CA . TYR A 1 100 ? -13.555 -6.883 -6.755 1.00 70.62 100 TYR A CA 1
ATOM 779 C C . TYR A 1 100 ? -13.078 -7.748 -7.920 1.00 70.62 100 TYR A C 1
ATOM 781 O O . TYR A 1 100 ? -13.462 -7.483 -9.057 1.00 70.62 100 TYR A O 1
ATOM 789 N N . ILE A 1 101 ? -12.260 -8.777 -7.671 1.00 78.00 101 ILE A N 1
ATOM 790 C CA . ILE A 1 101 ? -11.864 -9.735 -8.711 1.00 78.00 101 ILE A CA 1
ATOM 791 C C . ILE A 1 101 ? -12.667 -11.011 -8.522 1.00 78.00 101 ILE A C 1
ATOM 793 O O . ILE A 1 101 ? -12.522 -11.717 -7.530 1.00 78.00 101 ILE A O 1
ATOM 797 N N . LEU A 1 102 ? -13.502 -11.309 -9.506 1.00 78.44 102 LEU A N 1
ATOM 798 C CA . LEU A 1 102 ? -14.363 -12.476 -9.516 1.00 78.44 102 LEU A CA 1
ATOM 799 C C . LEU A 1 102 ? -13.706 -13.584 -10.330 1.00 78.44 102 LEU A C 1
ATOM 801 O O . LEU A 1 102 ? -13.336 -13.370 -11.489 1.00 78.44 102 LEU A O 1
ATOM 805 N N . ASN A 1 103 ? -13.611 -14.777 -9.745 1.00 81.31 103 ASN A N 1
ATOM 806 C CA . ASN A 1 103 ? -13.437 -15.989 -10.530 1.00 81.31 103 ASN A CA 1
ATOM 807 C C . ASN A 1 103 ? -14.801 -16.374 -11.119 1.00 81.31 103 ASN A C 1
ATOM 809 O O . ASN A 1 103 ? -15.745 -16.655 -10.382 1.00 81.31 103 ASN A O 1
ATOM 813 N N . LYS A 1 104 ? -14.906 -16.371 -12.448 1.00 79.19 104 LYS A N 1
ATOM 814 C CA . LYS A 1 104 ? -16.125 -16.723 -13.188 1.00 79.19 104 LYS A CA 1
ATOM 815 C C . LYS A 1 104 ? -16.550 -18.171 -12.954 1.00 79.19 104 LYS A C 1
ATOM 817 O O . LYS A 1 104 ? -17.735 -18.463 -13.061 1.00 79.19 104 LYS A O 1
ATOM 822 N N . ASP A 1 105 ? -15.609 -19.038 -12.592 1.00 78.44 105 ASP A N 1
ATOM 823 C CA . ASP A 1 105 ? -15.862 -20.458 -12.355 1.00 78.44 105 ASP A CA 1
ATOM 824 C C . ASP A 1 105 ? -16.387 -20.724 -10.927 1.00 78.44 105 ASP A C 1
ATOM 826 O O . ASP A 1 105 ? -16.694 -21.861 -10.584 1.00 78.44 105 ASP A O 1
ATOM 830 N N . GLY A 1 106 ? -16.474 -19.697 -10.065 1.00 65.81 106 GLY A N 1
ATOM 831 C CA . GLY A 1 106 ? -16.964 -19.817 -8.683 1.00 65.81 106 GLY A CA 1
ATOM 832 C C . GLY A 1 106 ? -16.029 -20.573 -7.728 1.00 65.81 106 GLY A C 1
ATOM 833 O O . GLY A 1 106 ? -16.322 -20.682 -6.540 1.00 65.81 106 GLY A O 1
ATOM 834 N N . ILE A 1 107 ? -14.895 -21.070 -8.226 1.00 61.19 107 ILE A N 1
ATOM 835 C CA . ILE A 1 107 ? -13.862 -21.742 -7.438 1.00 61.19 107 ILE A CA 1
ATOM 836 C C . ILE A 1 107 ? -12.966 -20.673 -6.807 1.00 61.19 107 ILE A C 1
ATOM 838 O O . ILE A 1 107 ? -12.432 -19.801 -7.500 1.00 61.19 107 ILE A O 1
ATOM 842 N N . THR A 1 108 ? -12.769 -20.749 -5.492 1.00 56.62 108 THR A N 1
ATOM 843 C CA . THR A 1 108 ? -11.749 -19.982 -4.763 1.00 56.62 108 THR A CA 1
ATOM 844 C C . THR A 1 108 ? -10.361 -20.533 -5.102 1.00 56.62 108 THR A C 1
ATOM 846 O O . THR A 1 108 ? -9.717 -21.167 -4.273 1.00 56.62 108 THR A O 1
ATOM 849 N N . ASP A 1 109 ? -9.942 -20.371 -6.356 1.00 53.50 109 ASP A N 1
ATOM 850 C CA . ASP A 1 109 ? -8.573 -20.645 -6.784 1.00 53.50 109 ASP A CA 1
ATOM 851 C C . ASP A 1 109 ? -7.641 -19.593 -6.175 1.00 53.50 109 ASP A C 1
ATOM 853 O O . ASP A 1 109 ? -8.014 -18.425 -6.006 1.00 53.50 109 ASP A O 1
ATOM 857 N N . ASP A 1 110 ? -6.405 -20.006 -5.900 1.00 56.56 110 ASP A N 1
ATOM 858 C CA . ASP A 1 110 ? -5.329 -19.116 -5.488 1.00 56.56 110 ASP A CA 1
ATOM 859 C C . ASP A 1 110 ? -5.194 -17.954 -6.486 1.00 56.56 110 ASP A C 1
ATOM 861 O O . ASP A 1 110 ? -4.841 -18.122 -7.659 1.00 56.56 110 ASP A O 1
ATOM 865 N N . THR A 1 111 ? -5.436 -16.736 -6.001 1.00 59.16 111 THR A N 1
ATOM 866 C CA . THR A 1 111 ? -5.348 -15.477 -6.765 1.00 59.16 111 THR A CA 1
ATOM 867 C C . THR A 1 111 ? -3.942 -15.211 -7.325 1.00 59.16 111 THR A C 1
ATOM 869 O O . THR A 1 111 ? -3.742 -14.328 -8.156 1.00 59.16 111 THR A O 1
ATOM 872 N N . TRP A 1 112 ? -2.960 -16.024 -6.940 1.00 56.66 112 TRP A N 1
ATOM 873 C CA . TRP A 1 112 ? -1.586 -16.011 -7.427 1.00 56.66 112 TRP A CA 1
ATOM 874 C C . TRP A 1 112 ? -1.465 -16.265 -8.939 1.00 56.66 112 TRP A C 1
ATOM 876 O O . TRP A 1 112 ? -0.468 -15.864 -9.535 1.00 56.66 112 TRP A O 1
ATOM 886 N N . ASN A 1 113 ? -2.470 -16.878 -9.585 1.00 64.38 113 ASN A N 1
ATOM 887 C CA . ASN A 1 113 ? -2.451 -17.184 -11.023 1.00 64.38 113 ASN A CA 1
ATOM 888 C C . ASN A 1 113 ? -3.526 -16.423 -11.832 1.00 64.38 113 ASN A C 1
ATOM 890 O O . ASN A 1 113 ? -4.243 -16.979 -12.678 1.00 64.38 113 ASN A O 1
ATOM 894 N N . MET A 1 114 ? -3.644 -15.117 -11.575 1.00 73.88 114 MET A N 1
ATOM 895 C CA . MET A 1 114 ? -4.517 -14.203 -12.318 1.00 73.88 114 MET A CA 1
ATOM 896 C C . MET A 1 114 ? -3.975 -13.889 -13.719 1.00 73.88 114 MET A C 1
ATOM 898 O O . MET A 1 114 ? -3.356 -12.856 -13.967 1.00 73.88 114 MET A O 1
ATOM 902 N N . ASN A 1 115 ? -4.235 -14.786 -14.671 1.00 81.06 115 ASN A N 1
ATOM 903 C CA . ASN A 1 115 ? -3.838 -14.598 -16.064 1.00 81.06 115 ASN A CA 1
ATOM 904 C C . ASN A 1 115 ? -4.787 -13.646 -16.805 1.00 81.06 115 ASN A C 1
ATOM 906 O O . ASN A 1 115 ? -5.944 -13.985 -17.083 1.00 81.06 115 ASN A O 1
ATOM 910 N N . TRP A 1 116 ? -4.262 -12.486 -17.195 1.00 84.19 116 TRP A N 1
ATOM 911 C CA . TRP A 1 116 ? -4.932 -11.499 -18.039 1.00 84.19 116 TRP A CA 1
ATOM 912 C C . TRP A 1 116 ? -4.188 -11.340 -19.363 1.00 84.19 116 TRP A C 1
ATOM 914 O O . TRP A 1 116 ? -2.960 -11.341 -19.412 1.00 84.19 116 TRP A O 1
ATOM 924 N N . LYS A 1 117 ? -4.934 -11.192 -20.458 1.00 88.69 117 LYS A N 1
ATOM 925 C CA . LYS A 1 117 ? -4.388 -10.892 -21.786 1.00 88.69 117 LYS A CA 1
ATOM 926 C C . LYS A 1 117 ? -4.804 -9.491 -22.193 1.00 88.69 117 LYS A C 1
ATOM 928 O O . LYS A 1 117 ? -5.945 -9.101 -21.959 1.00 88.69 117 LYS A O 1
ATOM 933 N N . ILE A 1 118 ? -3.914 -8.764 -22.859 1.00 89.25 118 ILE A N 1
ATOM 934 C CA . ILE A 1 118 ? -4.277 -7.497 -23.497 1.00 89.25 118 ILE A CA 1
ATOM 935 C C . ILE A 1 118 ? -5.297 -7.809 -24.598 1.00 89.25 118 ILE A C 1
ATOM 937 O O . ILE A 1 118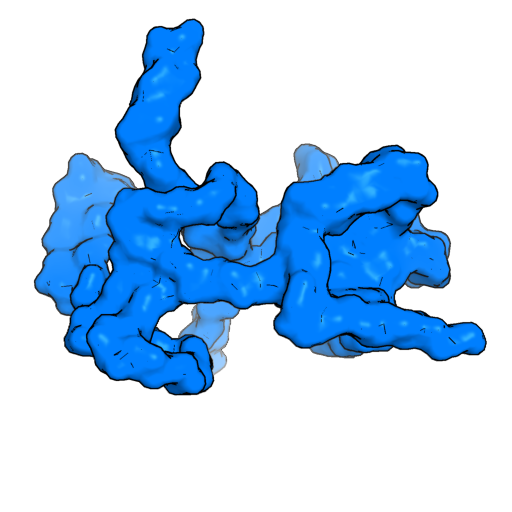 ? -5.023 -8.583 -25.514 1.00 89.25 118 ILE A O 1
ATOM 941 N N . ALA A 1 119 ? -6.493 -7.247 -24.468 1.00 91.00 119 ALA A N 1
ATOM 942 C CA . ALA A 1 119 ? -7.563 -7.356 -25.445 1.00 91.00 119 ALA A CA 1
ATOM 943 C C . ALA A 1 119 ? -7.402 -6.298 -26.536 1.00 91.00 119 ALA A C 1
ATOM 945 O O . ALA A 1 119 ? -7.457 -6.633 -27.717 1.00 91.00 119 ALA A O 1
ATOM 946 N N . LYS A 1 120 ? -7.189 -5.042 -26.128 1.00 91.75 120 LYS A N 1
ATOM 947 C CA . LYS A 1 120 ? -7.104 -3.868 -27.002 1.00 91.75 120 LYS A CA 1
ATOM 948 C C . LYS A 1 120 ? -6.149 -2.825 -26.424 1.00 91.75 120 LYS A C 1
ATOM 950 O O . LYS A 1 120 ? -5.881 -2.805 -25.223 1.00 91.75 120 LYS A O 1
ATOM 955 N N . ARG A 1 121 ? -5.663 -1.940 -27.294 1.00 93.50 121 ARG A N 1
ATOM 956 C CA . ARG A 1 121 ? -4.879 -0.753 -26.944 1.00 93.50 121 ARG A CA 1
ATOM 957 C C . ARG A 1 121 ? -5.354 0.418 -27.796 1.00 93.50 121 ARG A C 1
ATOM 959 O O . ARG A 1 121 ? -5.478 0.269 -29.008 1.00 93.50 121 ARG A O 1
ATOM 966 N N . TYR A 1 122 ? -5.561 1.567 -27.169 1.00 91.94 122 TYR A N 1
ATOM 967 C CA . TYR A 1 122 ? -5.981 2.803 -27.821 1.00 91.94 122 TYR A CA 1
ATOM 968 C C . TYR A 1 122 ? -5.095 3.955 -27.356 1.00 91.94 122 TYR A C 1
ATOM 970 O O . TYR A 1 122 ? -4.792 4.057 -26.169 1.00 91.94 122 TYR A O 1
ATOM 978 N N . ASN A 1 123 ? -4.703 4.842 -28.268 1.00 88.56 123 ASN A N 1
ATOM 979 C CA . ASN A 1 123 ? -4.111 6.122 -27.886 1.00 88.56 123 ASN A CA 1
ATOM 980 C C . ASN A 1 123 ? -5.256 7.087 -27.561 1.00 88.56 123 ASN A C 1
ATOM 982 O O . ASN A 1 123 ? -6.098 7.333 -28.420 1.00 88.56 123 ASN A O 1
ATOM 986 N N . LEU A 1 124 ? -5.296 7.603 -26.333 1.00 78.19 124 LEU A N 1
ATOM 987 C CA . LEU A 1 124 ? -6.250 8.642 -25.929 1.00 78.19 124 LEU A CA 1
ATOM 988 C C . LEU A 1 124 ? -5.694 10.044 -26.223 1.00 78.19 124 LEU A C 1
ATOM 990 O O . LEU A 1 124 ? -6.453 10.964 -26.509 1.00 78.19 124 LEU A O 1
ATOM 994 N N . SER A 1 125 ? -4.369 10.204 -26.172 1.00 87.38 125 SER A N 1
ATOM 995 C CA . SER A 1 125 ? -3.644 11.427 -26.532 1.00 87.38 125 SER A CA 1
ATOM 996 C C . SER A 1 125 ? -2.212 11.088 -26.981 1.00 87.38 125 SER A C 1
ATOM 998 O O . SER A 1 125 ? -1.852 9.915 -27.098 1.00 87.38 125 SER A O 1
ATOM 1000 N N . SER A 1 126 ? -1.373 12.105 -27.205 1.00 84.31 126 SER A N 1
ATOM 1001 C CA . SER A 1 126 ? 0.066 11.931 -27.460 1.00 84.31 126 SER A CA 1
ATOM 1002 C C . SER A 1 126 ? 0.836 11.342 -26.269 1.00 84.31 126 SER A C 1
ATOM 1004 O O . SER A 1 126 ? 1.925 10.805 -26.457 1.00 84.31 126 SER A O 1
ATOM 1006 N N . THR A 1 127 ? 0.282 11.427 -25.058 1.00 81.19 127 THR A N 1
ATOM 1007 C CA . THR A 1 127 ? 0.931 10.996 -23.810 1.00 81.19 127 THR A CA 1
ATOM 1008 C C . THR A 1 127 ? 0.153 9.921 -23.051 1.00 81.19 127 THR A C 1
ATOM 1010 O O . THR A 1 127 ? 0.703 9.320 -22.130 1.00 81.19 127 THR A O 1
ATOM 1013 N N . THR A 1 128 ? -1.090 9.627 -23.445 1.00 73.44 128 THR A N 1
ATOM 1014 C CA . THR A 1 128 ? -1.985 8.725 -22.707 1.00 73.44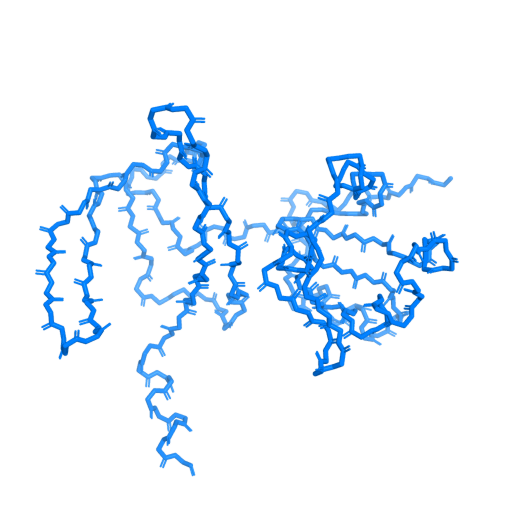 128 THR A CA 1
ATOM 1015 C C . THR A 1 128 ? -2.486 7.585 -23.586 1.00 73.44 128 THR A C 1
ATOM 1017 O O . THR A 1 128 ? -2.980 7.800 -24.695 1.00 73.44 128 THR A O 1
ATOM 1020 N N . GLN A 1 129 ? -2.426 6.359 -23.060 1.00 81.62 129 GLN A N 1
ATOM 1021 C CA . GLN A 1 129 ? -2.977 5.160 -23.694 1.00 81.62 129 GLN A CA 1
ATOM 1022 C C . GLN A 1 129 ? -3.988 4.467 -22.782 1.00 81.62 129 GLN A C 1
ATOM 1024 O O . GLN A 1 129 ? -3.767 4.354 -21.580 1.00 81.62 129 GLN A O 1
ATOM 1029 N N . SER A 1 130 ? -5.060 3.949 -23.378 1.00 82.44 130 SER A N 1
ATOM 1030 C CA . SER A 1 130 ? -5.960 2.983 -22.752 1.00 82.44 130 SER A CA 1
ATOM 1031 C C . SER A 1 130 ? -5.557 1.573 -23.171 1.00 82.44 130 SER A C 1
ATOM 1033 O O . SER A 1 130 ? -5.293 1.314 -24.349 1.00 82.44 130 SER A O 1
ATOM 1035 N N . ILE A 1 131 ? -5.490 0.657 -22.209 1.00 85.38 131 ILE A N 1
ATOM 1036 C CA . ILE A 1 131 ? -5.199 -0.757 -22.436 1.00 85.38 131 ILE A CA 1
ATOM 1037 C C . ILE A 1 131 ? -6.327 -1.549 -21.791 1.00 85.38 131 ILE A C 1
ATOM 1039 O O . ILE A 1 131 ? -6.529 -1.474 -20.582 1.00 85.38 131 ILE A O 1
ATOM 1043 N N . GLU A 1 132 ? -7.043 -2.325 -22.594 1.00 86.44 132 GLU A N 1
ATOM 1044 C CA . GLU A 1 132 ? -8.085 -3.214 -22.092 1.00 86.44 132 GLU A CA 1
ATOM 1045 C C . GLU A 1 132 ? -7.499 -4.600 -21.852 1.00 86.44 132 GLU A C 1
ATOM 1047 O O . GLU A 1 132 ? -6.803 -5.151 -22.712 1.00 86.44 132 GLU A O 1
ATOM 1052 N N . PHE A 1 133 ? -7.825 -5.192 -20.708 1.00 85.38 133 PHE A N 1
ATOM 1053 C CA . PHE A 1 133 ? -7.439 -6.551 -20.352 1.00 85.38 133 PHE A CA 1
ATOM 1054 C C . PHE A 1 133 ? -8.664 -7.464 -20.367 1.00 85.38 133 PHE A C 1
ATOM 1056 O O . PHE A 1 133 ? -9.749 -7.076 -19.944 1.00 85.38 133 PHE A O 1
ATOM 1063 N N . LYS A 1 134 ? -8.488 -8.702 -20.831 1.00 91.25 134 LYS A N 1
ATOM 1064 C CA . LYS A 1 134 ? -9.502 -9.757 -20.756 1.00 91.25 134 LYS A CA 1
ATOM 1065 C C . LYS A 1 134 ? -8.935 -11.006 -20.105 1.00 91.25 134 LYS A C 1
ATOM 1067 O O . LYS A 1 134 ? -7.786 -11.379 -20.347 1.00 91.25 134 LYS A O 1
ATOM 1072 N N . SER A 1 135 ? -9.772 -11.692 -19.343 1.00 89.31 135 SER A N 1
ATOM 1073 C CA . SER A 1 135 ? -9.478 -13.023 -18.834 1.00 89.31 135 SER A CA 1
ATOM 1074 C C . SER A 1 135 ? -10.658 -13.960 -19.071 1.00 89.31 135 SER A C 1
ATOM 1076 O O . SER A 1 135 ? -11.826 -13.554 -19.042 1.00 89.31 135 SER A O 1
ATOM 1078 N N . HIS A 1 136 ? -10.341 -15.225 -19.347 1.00 88.00 136 HIS A N 1
ATOM 1079 C CA . HIS A 1 136 ? -11.355 -16.268 -19.457 1.00 88.00 136 HIS A CA 1
ATOM 1080 C C . HIS A 1 136 ? -11.912 -16.642 -18.083 1.00 88.00 136 HIS A C 1
ATOM 1082 O O . HIS A 1 136 ? -13.115 -16.824 -17.978 1.00 88.00 136 HIS A O 1
ATOM 1088 N N . LYS A 1 137 ? -11.056 -16.662 -17.052 1.00 87.00 137 LYS A N 1
ATOM 1089 C CA . LYS A 1 137 ? -11.412 -17.044 -15.680 1.00 87.00 137 LYS A CA 1
ATOM 1090 C C . LYS A 1 137 ? -11.739 -15.862 -14.779 1.00 87.00 137 LYS A C 1
ATOM 1092 O O . LYS A 1 137 ? -12.553 -15.990 -13.881 1.00 87.00 137 LYS A O 1
ATOM 1097 N N . TRP A 1 138 ? -11.128 -14.706 -15.018 1.00 85.81 138 TRP A N 1
ATOM 1098 C CA . TRP A 1 138 ? -11.227 -13.573 -14.099 1.00 85.81 138 TRP A CA 1
ATOM 1099 C C . TRP A 1 138 ? -12.087 -12.442 -14.680 1.00 85.81 138 TRP A C 1
ATOM 1101 O O . TRP A 1 138 ? -12.122 -12.218 -15.895 1.00 85.81 138 TRP A O 1
ATOM 1111 N N . ALA A 1 139 ? -12.807 -11.735 -13.815 1.00 84.44 139 ALA A N 1
ATOM 1112 C CA . ALA A 1 139 ? -13.536 -10.509 -14.124 1.00 84.44 139 ALA A CA 1
ATOM 1113 C C . ALA A 1 139 ? -13.309 -9.476 -13.021 1.00 84.44 139 ALA A C 1
ATOM 1115 O O . ALA A 1 139 ? -13.092 -9.839 -11.870 1.00 84.44 139 ALA A O 1
ATOM 1116 N N . VAL A 1 140 ? -13.392 -8.197 -13.376 1.00 79.75 140 VAL A N 1
ATOM 1117 C CA . VAL A 1 140 ? -13.558 -7.126 -12.391 1.00 79.75 140 VAL A CA 1
ATOM 1118 C C . VAL A 1 140 ? -15.057 -6.959 -12.150 1.00 79.75 140 VAL A C 1
ATOM 1120 O O . VAL A 1 140 ? -15.827 -6.932 -13.111 1.00 79.75 140 VAL A O 1
ATOM 1123 N N . ARG A 1 141 ? -15.486 -6.891 -10.889 1.00 76.50 141 ARG A N 1
ATOM 1124 C CA . ARG A 1 141 ? -16.880 -6.634 -10.516 1.00 76.50 141 ARG A CA 1
ATOM 1125 C C . ARG A 1 141 ? -17.290 -5.250 -11.021 1.00 76.50 141 ARG A C 1
ATOM 1127 O O . ARG A 1 141 ? -16.572 -4.282 -10.812 1.00 76.50 141 ARG A O 1
ATOM 1134 N N . GLU A 1 142 ? -18.456 -5.154 -11.658 1.00 70.69 142 GLU A N 1
ATOM 1135 C CA . GLU A 1 142 ? -18.955 -3.895 -12.242 1.00 70.69 142 GLU A CA 1
ATOM 1136 C C . GLU A 1 142 ? -19.252 -2.818 -11.187 1.00 70.69 142 GLU A C 1
ATOM 1138 O O . GLU A 1 142 ? -19.183 -1.624 -11.463 1.00 70.69 142 GLU A O 1
ATOM 1143 N N . SER A 1 143 ? -19.586 -3.229 -9.964 1.00 68.62 143 SER A N 1
ATOM 1144 C CA . SER A 1 143 ? -19.862 -2.339 -8.832 1.00 68.62 143 SER A CA 1
ATOM 1145 C C . SER A 1 143 ? -19.334 -2.975 -7.544 1.00 68.62 143 SER A C 1
ATOM 1147 O O . SER A 1 143 ? -20.099 -3.612 -6.812 1.00 68.62 143 SER A O 1
ATOM 1149 N N . PRO A 1 144 ? -18.012 -2.914 -7.303 1.00 67.88 144 PRO A N 1
ATOM 1150 C CA . PRO A 1 144 ? -17.436 -3.407 -6.060 1.00 67.88 144 PRO A CA 1
ATOM 1151 C C . PRO A 1 144 ? -18.004 -2.628 -4.879 1.00 67.88 144 PRO A C 1
ATOM 1153 O O . PRO A 1 144 ? -18.237 -1.422 -4.975 1.00 67.88 144 PRO A O 1
ATOM 1156 N N . ARG A 1 145 ? -18.281 -3.324 -3.773 1.00 62.12 145 ARG A N 1
ATOM 1157 C CA . ARG A 1 145 ? -18.719 -2.644 -2.551 1.00 62.12 145 ARG A CA 1
ATOM 1158 C C . ARG A 1 145 ? -17.503 -2.003 -1.883 1.00 62.12 145 ARG A C 1
ATOM 1160 O O . ARG A 1 145 ? -16.405 -2.542 -1.949 1.00 62.12 145 ARG A O 1
ATOM 1167 N N . GLY A 1 146 ? -17.725 -0.866 -1.228 1.00 57.88 146 GLY A N 1
ATOM 1168 C CA . GLY A 1 146 ? -16.673 -0.096 -0.567 1.00 57.88 146 GLY A CA 1
ATOM 1169 C C . GLY A 1 146 ? -15.944 0.841 -1.533 1.00 57.88 146 GLY A C 1
ATOM 1170 O O . GLY A 1 146 ? -15.480 0.441 -2.598 1.00 57.88 146 GLY A O 1
ATOM 1171 N N . PHE A 1 147 ? -15.826 2.110 -1.139 1.00 50.22 147 PHE A N 1
ATOM 1172 C CA . PHE A 1 147 ? -14.954 3.099 -1.790 1.00 50.22 147 PHE A CA 1
ATOM 1173 C C . PHE A 1 147 ? -13.474 2.919 -1.377 1.00 50.22 147 PHE A C 1
ATOM 1175 O O . PHE A 1 147 ? -12.622 3.721 -1.742 1.00 50.22 147 PHE A O 1
ATOM 1182 N N . GLU A 1 148 ? -13.163 1.872 -0.608 1.00 56.03 148 GLU A N 1
ATOM 1183 C CA . GLU A 1 148 ? -11.920 1.684 0.155 1.00 56.03 148 GLU A CA 1
ATOM 1184 C C . GLU A 1 148 ? -10.762 1.070 -0.639 1.00 56.03 148 GLU A C 1
ATOM 1186 O O . GLU A 1 148 ? -9.792 0.589 -0.053 1.00 56.03 148 GLU A O 1
ATOM 1191 N N . TRP A 1 149 ? -10.829 1.046 -1.969 1.00 54.66 149 TRP A N 1
ATOM 1192 C CA . TRP A 1 149 ? -9.734 0.500 -2.764 1.00 54.66 149 TRP A CA 1
ATOM 1193 C C . TRP A 1 149 ? -8.546 1.456 -2.697 1.00 54.66 149 TRP A C 1
ATOM 1195 O O . TRP A 1 149 ? -8.427 2.402 -3.475 1.00 54.66 149 TRP A O 1
ATOM 1205 N N . ILE A 1 150 ? -7.663 1.200 -1.733 1.00 54.31 150 ILE A N 1
ATOM 1206 C CA . ILE A 1 150 ? -6.386 1.883 -1.605 1.00 54.31 150 ILE A CA 1
ATOM 1207 C C . ILE A 1 150 ? -5.646 1.740 -2.930 1.00 54.31 150 ILE A C 1
ATOM 1209 O O . ILE A 1 150 ? -5.543 0.648 -3.501 1.00 54.31 150 ILE A O 1
ATOM 1213 N N . GLY A 1 151 ? -5.111 2.862 -3.409 1.00 56.97 151 GLY A N 1
ATOM 1214 C CA . GLY A 1 151 ? -4.228 2.855 -4.556 1.00 56.97 151 GLY A CA 1
ATOM 1215 C C . GLY A 1 151 ? -3.036 1.940 -4.283 1.00 56.97 151 GLY A C 1
ATOM 1216 O O . GLY A 1 151 ? -2.171 2.279 -3.476 1.00 56.97 151 GLY A O 1
ATOM 1217 N N . LYS A 1 152 ? -2.976 0.767 -4.922 1.00 58.44 152 LYS A N 1
ATOM 1218 C CA . LYS A 1 152 ? -1.849 -0.149 -4.721 1.00 58.44 152 LYS A CA 1
ATOM 1219 C C . LYS A 1 152 ? -0.678 0.305 -5.565 1.00 58.44 152 LYS A C 1
ATOM 1221 O O . LYS A 1 152 ? -0.771 0.380 -6.790 1.00 58.44 152 LYS A O 1
ATOM 1226 N N . HIS A 1 153 ? 0.441 0.568 -4.908 1.00 66.38 153 HIS A N 1
ATOM 1227 C CA . HIS A 1 153 ? 1.687 0.893 -5.578 1.00 66.38 153 HIS A CA 1
ATOM 1228 C C . HIS A 1 153 ? 2.551 -0.355 -5.670 1.00 66.38 153 HIS A C 1
ATOM 1230 O O . HIS A 1 153 ? 2.982 -0.902 -4.658 1.00 66.38 153 HIS A O 1
ATOM 1236 N N . PHE A 1 154 ? 2.832 -0.796 -6.889 1.00 64.56 154 PHE A N 1
ATOM 1237 C CA . PHE A 1 154 ? 3.678 -1.955 -7.132 1.00 64.56 154 PHE A CA 1
ATOM 1238 C C . PHE A 1 154 ? 4.840 -1.592 -8.049 1.00 64.56 154 PHE A C 1
ATOM 1240 O O . PHE A 1 154 ? 4.757 -0.718 -8.913 1.00 64.56 154 PHE A O 1
ATOM 1247 N N . ARG A 1 155 ? 5.968 -2.268 -7.829 1.00 66.19 155 ARG A N 1
ATOM 1248 C CA . ARG A 1 155 ? 7.184 -2.099 -8.620 1.00 66.19 155 ARG A CA 1
ATOM 1249 C C . ARG A 1 155 ? 7.469 -3.380 -9.377 1.00 66.19 155 ARG A C 1
ATOM 1251 O O . ARG A 1 155 ? 7.883 -4.367 -8.773 1.00 66.19 155 ARG A O 1
ATOM 1258 N N . ASP A 1 156 ? 7.342 -3.311 -10.690 1.00 67.50 156 ASP A N 1
ATOM 1259 C CA . ASP A 1 156 ? 7.747 -4.386 -11.580 1.00 67.50 156 ASP A CA 1
ATOM 1260 C C . ASP A 1 156 ? 9.259 -4.323 -11.854 1.00 67.50 156 ASP A C 1
ATOM 1262 O O . ASP A 1 156 ? 9.872 -3.245 -11.880 1.00 67.50 156 ASP A O 1
ATOM 1266 N N . ARG A 1 157 ? 9.875 -5.492 -12.027 1.00 69.19 157 ARG A N 1
ATOM 1267 C CA . ARG A 1 157 ? 11.299 -5.650 -12.325 1.00 69.19 157 ARG A CA 1
ATOM 1268 C C . ARG A 1 157 ? 11.460 -6.584 -13.516 1.00 69.19 157 ARG A C 1
ATOM 1270 O O . ARG A 1 157 ? 11.146 -7.762 -13.424 1.00 69.19 157 ARG A O 1
ATOM 1277 N N . ALA A 1 158 ? 12.056 -6.072 -14.586 1.00 63.62 158 ALA A N 1
ATOM 1278 C CA . ALA A 1 158 ? 12.422 -6.859 -15.757 1.00 63.62 158 ALA A CA 1
ATOM 1279 C C . ALA A 1 158 ? 13.944 -6.881 -15.932 1.00 63.62 158 ALA A C 1
ATOM 1281 O O . ALA A 1 158 ? 14.614 -5.865 -15.736 1.00 63.62 158 ALA A O 1
ATOM 1282 N N . VAL A 1 159 ? 14.493 -8.029 -16.330 1.00 82.12 159 VAL A N 1
ATOM 1283 C CA . VAL A 1 159 ? 15.900 -8.154 -16.735 1.00 82.12 159 VAL A CA 1
ATOM 1284 C C . VAL A 1 159 ? 15.957 -8.113 -18.258 1.00 82.12 159 VAL A C 1
ATOM 1286 O O . VAL A 1 159 ? 15.354 -8.950 -18.922 1.00 82.12 159 VAL A O 1
ATOM 1289 N N . ILE A 1 160 ? 16.654 -7.122 -18.813 1.00 83.88 160 ILE A N 1
ATOM 1290 C CA . ILE A 1 160 ? 16.842 -6.955 -20.258 1.00 83.88 160 ILE A CA 1
ATOM 1291 C C . ILE A 1 160 ? 18.348 -6.959 -20.5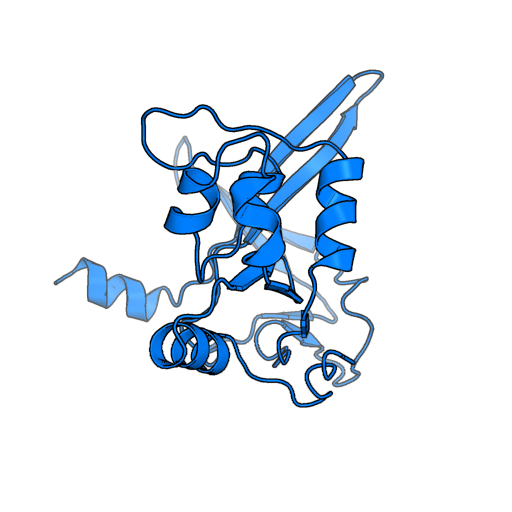26 1.00 83.88 160 ILE A C 1
ATOM 1293 O O . ILE A 1 160 ? 19.059 -6.012 -20.176 1.00 83.88 160 ILE A O 1
ATOM 1297 N N . GLY A 1 161 ? 18.849 -8.055 -21.104 1.00 90.00 161 GLY A N 1
ATOM 1298 C CA . GLY A 1 161 ? 20.288 -8.317 -21.190 1.00 90.00 161 GLY A CA 1
ATOM 1299 C C . GLY A 1 161 ? 20.901 -8.452 -19.792 1.00 90.00 161 GLY A C 1
ATOM 1300 O O . GLY A 1 161 ? 20.434 -9.251 -18.988 1.00 90.00 161 GLY A O 1
ATOM 1301 N N . SER A 1 162 ? 21.916 -7.641 -19.482 1.00 88.69 162 SER A N 1
ATOM 1302 C CA . SER A 1 162 ? 22.545 -7.565 -18.152 1.00 88.69 162 SER A CA 1
ATOM 1303 C C . SER A 1 162 ? 21.961 -6.476 -17.241 1.00 88.69 162 SER A C 1
ATOM 1305 O O . SER A 1 162 ? 22.444 -6.278 -16.125 1.00 88.69 162 SER A O 1
ATOM 1307 N N . ARG A 1 163 ? 20.939 -5.733 -17.693 1.00 74.69 163 ARG A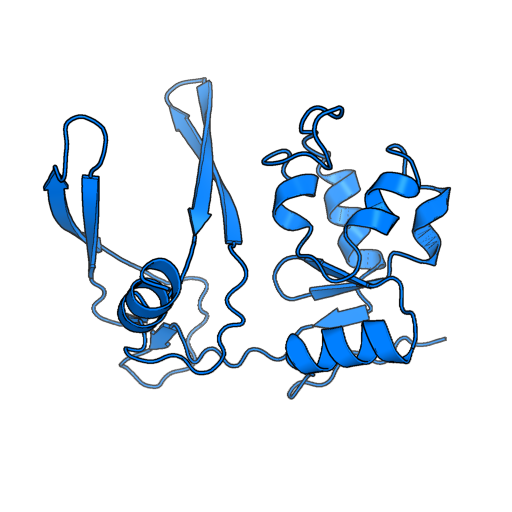 N 1
ATOM 1308 C CA . ARG A 1 163 ? 20.370 -4.599 -16.949 1.00 74.69 163 ARG A CA 1
ATOM 1309 C C . ARG A 1 163 ? 19.042 -4.963 -16.297 1.00 74.69 163 ARG A C 1
ATOM 1311 O O . ARG A 1 163 ? 18.163 -5.539 -16.933 1.00 74.69 163 ARG A O 1
ATOM 1318 N N . VAL A 1 164 ? 18.870 -4.546 -15.043 1.00 82.00 164 VAL A N 1
ATOM 1319 C CA . VAL A 1 164 ? 17.589 -4.624 -14.327 1.00 82.00 164 VAL A CA 1
ATOM 1320 C C . VAL A 1 164 ? 16.837 -3.310 -14.515 1.00 82.00 164 VAL A C 1
ATOM 1322 O O . VAL A 1 164 ? 17.238 -2.276 -13.983 1.00 82.00 164 VAL A O 1
ATOM 1325 N N . VAL A 1 165 ? 15.731 -3.353 -15.250 1.00 76.56 165 VAL A N 1
ATOM 1326 C CA . VAL A 1 165 ? 14.802 -2.233 -15.416 1.00 76.56 165 VAL A CA 1
ATOM 1327 C C . VAL A 1 165 ? 13.713 -2.342 -14.356 1.00 76.56 165 VAL A C 1
ATOM 1329 O O . VAL A 1 165 ? 13.131 -3.406 -14.155 1.00 76.56 165 VAL A O 1
ATOM 1332 N N . LYS A 1 166 ? 13.433 -1.235 -13.666 1.00 71.12 166 LYS A N 1
ATOM 1333 C CA . LYS A 1 166 ? 12.374 -1.142 -12.654 1.00 71.12 166 LYS A CA 1
ATOM 1334 C C . LYS A 1 166 ? 11.295 -0.194 -13.163 1.00 71.12 166 LYS A C 1
ATOM 1336 O O . LYS A 1 166 ? 11.630 0.890 -13.636 1.00 71.12 166 LYS A O 1
ATOM 1341 N N . ARG A 1 167 ? 10.026 -0.585 -13.064 1.00 65.38 167 ARG A N 1
ATOM 1342 C CA . ARG A 1 167 ? 8.877 0.270 -13.397 1.00 65.38 167 ARG A CA 1
ATOM 1343 C C . ARG A 1 167 ? 7.937 0.358 -12.209 1.00 65.38 167 ARG A C 1
ATOM 1345 O O . ARG A 1 167 ? 7.674 -0.648 -11.559 1.00 65.38 167 ARG A O 1
ATOM 1352 N N . TYR A 1 168 ? 7.462 1.562 -11.935 1.00 65.62 168 TYR A N 1
ATOM 1353 C CA . TYR A 1 168 ? 6.537 1.838 -10.847 1.00 65.62 168 TYR A CA 1
ATOM 1354 C C . TYR A 1 168 ? 5.142 2.015 -11.418 1.00 65.62 168 TYR A C 1
ATOM 1356 O O . TYR A 1 168 ? 4.960 2.719 -12.410 1.00 65.62 168 TYR A O 1
ATOM 1364 N N . TYR A 1 169 ? 4.179 1.366 -10.785 1.00 67.69 169 TYR A N 1
ATOM 1365 C CA . TYR A 1 169 ? 2.782 1.417 -11.157 1.00 67.69 169 TYR A CA 1
ATOM 1366 C C . TYR A 1 169 ? 1.954 1.743 -9.925 1.00 67.69 169 TYR A C 1
ATOM 1368 O O . TYR A 1 169 ? 2.257 1.293 -8.820 1.00 67.69 169 TYR A O 1
ATOM 1376 N N . SER A 1 170 ? 0.896 2.505 -10.149 1.00 66.00 170 SER A N 1
ATOM 1377 C CA . SER A 1 170 ? -0.154 2.753 -9.173 1.00 66.00 170 SER A CA 1
ATOM 1378 C C . SER A 1 170 ? -1.437 2.212 -9.784 1.00 66.00 170 SER A C 1
ATOM 1380 O O . SER A 1 170 ? -1.798 2.605 -10.894 1.00 66.00 170 SER A O 1
ATOM 1382 N N . LEU A 1 171 ? -2.107 1.296 -9.099 1.00 67.62 171 LEU A N 1
ATOM 1383 C CA . LEU A 1 171 ? -3.463 0.901 -9.447 1.00 67.62 171 LEU A CA 1
ATOM 1384 C C . LEU A 1 171 ? -4.413 1.820 -8.697 1.00 67.62 171 LEU A C 1
ATOM 1386 O O . LEU A 1 171 ? -4.464 1.751 -7.477 1.00 67.62 171 LEU A O 1
ATOM 1390 N N . LEU A 1 172 ? -5.174 2.636 -9.420 1.00 61.62 172 LEU A N 1
ATOM 1391 C CA . LEU A 1 172 ? -6.341 3.317 -8.874 1.00 61.62 172 LEU A CA 1
ATOM 1392 C C . LEU A 1 172 ? -7.584 2.586 -9.385 1.00 61.62 172 LEU A C 1
ATOM 1394 O O . LEU A 1 172 ? -7.813 2.538 -10.593 1.00 61.62 172 LEU A O 1
ATOM 1398 N N . ALA A 1 173 ? -8.366 2.011 -8.476 1.00 62.19 173 ALA A N 1
ATOM 1399 C CA . ALA A 1 173 ? -9.688 1.487 -8.789 1.00 62.19 173 ALA A CA 1
ATOM 1400 C C . ALA A 1 173 ? -10.716 2.519 -8.321 1.00 62.19 173 ALA A C 1
ATOM 1402 O O . ALA A 1 173 ? -10.892 2.727 -7.126 1.00 62.19 173 ALA A O 1
ATOM 1403 N N . ALA A 1 174 ? -11.355 3.200 -9.268 1.00 55.50 174 ALA A N 1
ATOM 1404 C CA . ALA A 1 174 ? -12.355 4.219 -8.980 1.00 55.50 174 ALA A CA 1
ATOM 1405 C C . ALA A 1 174 ? -13.621 3.945 -9.789 1.00 55.50 174 ALA A C 1
ATOM 1407 O O . ALA A 1 174 ? -13.549 3.592 -10.970 1.00 55.50 174 ALA A O 1
ATOM 1408 N N . ASN A 1 175 ? -14.784 4.150 -9.170 1.00 57.78 175 ASN A N 1
ATOM 1409 C CA . ASN A 1 175 ? -16.033 4.237 -9.911 1.00 57.78 175 ASN A CA 1
ATOM 1410 C C . ASN A 1 175 ? -16.026 5.551 -10.706 1.00 57.78 175 ASN A C 1
ATOM 1412 O O . ASN A 1 175 ? -16.231 6.626 -10.145 1.00 57.78 175 ASN A O 1
ATOM 1416 N N . LEU A 1 176 ? -15.770 5.466 -12.015 1.00 58.59 176 LEU A N 1
ATOM 1417 C CA . LEU A 1 176 ? -15.654 6.642 -12.882 1.00 58.59 176 LEU A CA 1
ATOM 1418 C C . LEU A 1 176 ? -16.940 7.479 -12.924 1.00 58.59 176 LEU A C 1
ATOM 1420 O O . LEU A 1 176 ? -16.861 8.691 -13.106 1.00 58.59 176 LEU A O 1
ATOM 1424 N N . TYR A 1 177 ? -18.109 6.859 -12.733 1.00 55.69 177 TYR A N 1
ATOM 1425 C CA . TYR A 1 177 ? -19.383 7.574 -12.695 1.00 55.69 177 TYR A CA 1
ATOM 1426 C C . TYR A 1 177 ? -19.517 8.430 -11.430 1.00 55.69 177 TYR A C 1
ATOM 1428 O O . TYR A 1 177 ? -19.873 9.606 -11.517 1.00 55.69 177 TYR A O 1
ATOM 1436 N N . ASP A 1 178 ? -19.179 7.872 -10.267 1.00 58.41 178 ASP A N 1
ATOM 1437 C CA . ASP A 1 178 ? -19.216 8.615 -9.002 1.00 58.41 178 ASP A CA 1
ATOM 1438 C C . ASP A 1 178 ? -18.128 9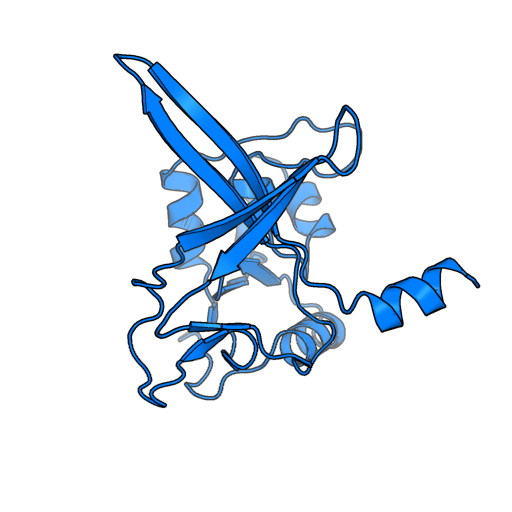.690 -8.963 1.00 58.41 178 ASP A C 1
ATOM 1440 O O . ASP A 1 178 ? -18.388 10.823 -8.557 1.00 58.41 178 ASP A O 1
ATOM 1444 N N . TRP A 1 179 ? -16.929 9.374 -9.460 1.00 51.53 179 TRP A N 1
ATOM 1445 C CA . TRP A 1 179 ? -15.834 10.337 -9.529 1.00 51.53 179 TRP A CA 1
ATOM 1446 C C . TRP A 1 179 ? -16.172 11.519 -10.446 1.00 51.53 179 TRP A C 1
ATOM 1448 O O . TRP A 1 179 ? -15.943 12.669 -10.079 1.00 51.53 179 TRP A O 1
ATOM 1458 N N . HIS A 1 180 ? -16.791 11.260 -11.603 1.00 55.44 180 HIS A N 1
ATOM 1459 C CA . HIS A 1 180 ? -17.257 12.313 -12.503 1.00 55.44 180 HIS A CA 1
ATOM 1460 C C . HIS A 1 180 ? -18.205 13.300 -11.807 1.00 55.44 180 HIS A C 1
ATOM 1462 O O . HIS A 1 180 ? -18.039 14.508 -11.963 1.00 55.44 180 HIS A O 1
ATOM 1468 N N . LYS A 1 181 ? -19.151 12.804 -10.997 1.00 65.12 181 LYS A N 1
ATOM 1469 C CA . LYS A 1 181 ? -20.075 13.661 -10.236 1.00 65.12 181 LYS A CA 1
ATOM 1470 C C . LYS A 1 181 ? -19.359 14.542 -9.213 1.00 65.12 181 LYS A C 1
ATOM 1472 O O . LYS A 1 181 ? -19.743 15.691 -9.050 1.00 65.12 181 LYS A O 1
ATOM 1477 N N . GLN A 1 182 ? -18.339 14.011 -8.541 1.00 52.78 182 GLN A N 1
ATOM 1478 C CA . GLN A 1 182 ? -17.595 14.723 -7.496 1.00 52.78 182 GLN A CA 1
ATOM 1479 C C . GLN A 1 182 ? -16.671 15.818 -8.043 1.00 52.78 182 GLN A C 1
ATOM 1481 O O . GLN A 1 182 ? -16.409 16.791 -7.351 1.00 52.78 182 GLN A O 1
ATOM 1486 N N . VAL A 1 183 ? -16.159 15.671 -9.268 1.00 48.12 183 VAL A N 1
ATOM 1487 C CA . VAL A 1 183 ? -15.264 16.668 -9.891 1.00 48.12 183 VAL A CA 1
ATOM 1488 C C . VAL A 1 183 ? -16.044 17.827 -10.534 1.00 48.12 183 VAL A C 1
ATOM 1490 O O . VAL A 1 183 ? -15.465 18.862 -10.850 1.00 48.12 183 VAL A O 1
ATOM 1493 N N . GLN A 1 184 ? -17.352 17.667 -10.750 1.00 48.03 184 GLN A N 1
ATOM 1494 C CA . GLN A 1 184 ? -18.222 18.712 -11.308 1.00 48.03 184 GLN A CA 1
ATOM 1495 C C . GLN A 1 184 ? -18.837 19.653 -10.259 1.00 48.03 184 GLN A C 1
ATOM 1497 O O . GLN A 1 184 ? -19.462 20.642 -10.644 1.00 48.03 184 GLN A O 1
ATOM 1502 N N . THR A 1 185 ? -18.683 19.347 -8.971 1.00 42.69 185 THR A N 1
ATOM 1503 C CA . THR A 1 185 ? -19.083 20.189 -7.829 1.00 42.69 185 THR A CA 1
ATOM 1504 C C . THR A 1 185 ? -17.900 20.961 -7.280 1.00 42.69 185 THR A C 1
ATOM 1506 O O . THR A 1 185 ? -18.085 22.156 -6.968 1.00 42.69 185 THR A O 1
#

Sequence (185 aa):
MSVNFVDKNGMNHIEIIEKILKENLKWVFFDEFVVDVSGFMQNHPGGDYMLREVIGEDVGKYINGCSSIGDGVLPYGHTQIARNLLNILVVGKIGQTNDYILNKDGITDDTWNMNWKIAKRYNLSSTTQSIEFKSHKWAVRESPRGFEWIGKHFRDRAVIGSRVVKRYYSLLAANLYDWHKQVQT

Nearest PDB structures (foldseek):
  1do9-assembly1_A  TM=8.020E-01  e=3.470E-04  Oryctolagus cuniculus
  1ib7-assembly1_A  TM=7.591E-01  e=5.363E-04  Rattus rattus
  8tgb-assembly2_B  TM=7.099E-01  e=3.923E-03  Oryza sativa Japonica Group
  1sox-assembly1_B  TM=7.348E-01  e=2.870E-02  Gallus gallus

Solvent-accessible surface area (backbone atoms only — not comparable to full-atom values): 11338 Å² total; per-residue (Å²): 134,86,76,66,71,45,51,99,82,16,58,40,70,67,60,47,45,52,46,29,67,75,69,69,49,48,35,28,33,46,96,58,31,33,28,50,42,66,92,42,32,89,72,37,93,82,43,40,65,66,55,64,80,40,53,70,33,70,46,48,31,39,50,64,28,75,38,51,73,68,95,86,43,77,52,52,61,57,53,73,67,62,56,56,50,48,69,78,32,50,53,30,44,51,32,79,76,71,56,43,58,35,49,74,81,73,58,91,64,74,75,89,71,76,70,68,42,81,70,46,76,44,75,78,53,101,87,41,70,49,72,42,72,44,38,93,50,49,41,73,46,94,75,51,83,72,93,75,57,68,66,48,49,49,73,51,76,46,78,59,89,97,41,78,48,75,48,81,46,72,48,76,71,72,63,65,70,64,50,54,58,63,75,75,108

Radius of gyration: 18.91 Å; Cα contacts (8 Å, |Δi|>4): 246; chains: 1; bounding box: 43×42×53 Å

Secondary structure (DSSP, 8-state):
----PPPTT---HHHHHHHHHHHT--EEEETTEEEE-TTTGGG-TT-SHHHHTTTTSBTHHHHBTS--SSTTS---B--HHHHHHHHHHEEEE----TTSEEETT-----GGG---EEEEEEESSSS-EEEEEE-SSEEE-SS-S-S----EEEEEEEEETTEEEEEEEEE----HHHHHHHH--

InterPro domains:
  IPR001199 Cytochrome b5-like heme/steroid binding domain [PF00173] (18-94)
  IPR001199 Cytochrome b5-like heme/steroid binding domain [PS50255] (27-95)
  IPR018506 Cytochrome b5, heme-binding site [PS00191] (40-47)
  IPR036400 Cytochrome b5-like heme/steroid binding domain superfamily [G3DSA:3.10.120.10] (13-103)
  IPR036400 Cytochrome b5-like heme/steroid binding domain superfamily [SSF55856] (15-96)

Foldseek 3Di:
DDLPEADLQGAALVRVVVCCVVVVFLWADEDQFIFGCPVPLPVDPVHNVQSVQGRSYHCNCQCCQVDGDDDPDHRDHHDVVVVVVRVVRTSYGHNDPVVFKDFPVNDPPDPPPPDKDFPDKDDPDPPDIDTDIDDPGIDGDPDDPDPPPHFDKDWDWDCDPNDIDIDIDTDDDHPVVVVVVVVVD

Organism: NCBI:txid1481888